Protein AF-0000000083317084 (afdb_homodimer)

Sequence (200 aa):
MQAATQNLFVRIHLLHYAEEQDISIREALPKLERAGYRVADREVKQELENLAAENLLTAHGEEYTLTGAGITELRKIRGSLGSLCSEVLTAEPAGKAVRAMQAATQNLFVRIHLLHYAEEQDISIREALPKLERAGYRVADREVKQELENLAAENLLTAHGEEYTLTGAGITELRKIRGSLGSLCSEVLTAEPAGKAVRA

Secondary structure (DSSP, 8-state):
--HHHHHHHHHHHHHHHHHHS-EEHHHHHHHHHHTT----HHHHHHHHHHHHHTTSEEEETTEEEE-HHHHHHHHHHHHHHHHHHHHHTS----------/--HHHHHHHHHHHHHHHHHHS-EEHHHHHHHHHHTT----HHHHHHHHHHHHHTTSEEEETTEEEE-HHHHHHHHHHHHHHHHHHHHHTS----------

Radius of gyration: 18.13 Å; Cα contacts (8 Å, |Δi|>4): 224; chains: 2; bounding box: 29×49×57 Å

Structure (mmCIF, N/CA/C/O backbone):
data_AF-0000000083317084-model_v1
#
loop_
_entity.id
_entity.type
_entity.pdbx_description
1 polymer 'Uncharacterized protein'
#
loop_
_atom_site.group_PDB
_atom_site.id
_atom_site.type_symbol
_atom_site.label_atom_id
_atom_site.label_alt_id
_atom_site.label_comp_id
_atom_site.label_asym_id
_atom_site.label_entity_id
_atom_site.label_seq_id
_atom_site.pdbx_PDB_ins_code
_atom_site.Cartn_x
_atom_site.Cartn_y
_atom_site.Cartn_z
_atom_site.occupancy
_atom_site.B_iso_or_equiv
_atom_site.auth_seq_id
_atom_site.auth_comp_id
_atom_site.auth_asym_id
_atom_site.auth_atom_id
_atom_site.pdbx_PDB_model_num
ATOM 1 N N . MET A 1 1 ? -0.277 -2.578 12.82 1 94.19 1 MET A N 1
ATOM 2 C CA . MET A 1 1 ? -0.537 -1.941 11.531 1 94.19 1 MET A CA 1
ATOM 3 C C . MET A 1 1 ? -1.987 -2.143 11.109 1 94.19 1 MET A C 1
ATOM 5 O O . MET A 1 1 ? -2.535 -3.236 11.258 1 94.19 1 MET A O 1
ATOM 9 N N . GLN A 1 2 ? -2.646 -1.095 10.461 1 95 2 GLN A N 1
ATOM 10 C CA . GLN A 1 2 ? -4.031 -1.231 10.023 1 95 2 GLN A CA 1
ATOM 11 C C . GLN A 1 2 ? -4.16 -2.303 8.945 1 95 2 GLN A C 1
ATOM 13 O O . GLN A 1 2 ? -3.26 -2.477 8.117 1 95 2 GLN A O 1
ATOM 18 N N . ALA A 1 3 ? -5.305 -2.914 8.953 1 95.19 3 ALA A N 1
ATOM 19 C CA . ALA A 1 3 ? -5.547 -4.07 8.094 1 95.19 3 ALA A CA 1
ATOM 20 C C . ALA A 1 3 ? -5.434 -3.695 6.617 1 95.19 3 ALA A C 1
ATOM 22 O O . ALA A 1 3 ? -4.91 -4.469 5.812 1 95.19 3 ALA A O 1
ATOM 23 N N . ALA A 1 4 ? -5.922 -2.471 6.324 1 94.5 4 ALA A N 1
ATOM 24 C CA . ALA A 1 4 ? -5.918 -2.078 4.918 1 94.5 4 ALA A CA 1
ATOM 25 C C . ALA A 1 4 ? -4.496 -1.934 4.391 1 94.5 4 ALA A C 1
ATOM 27 O O . ALA A 1 4 ? -4.203 -2.322 3.256 1 94.5 4 ALA A O 1
ATOM 28 N N . THR A 1 5 ? -3.594 -1.403 5.176 1 96.69 5 THR A N 1
ATOM 29 C CA . THR A 1 5 ? -2.201 -1.233 4.773 1 96.69 5 THR A CA 1
ATOM 30 C C . THR A 1 5 ? -1.492 -2.582 4.699 1 96.69 5 THR A C 1
ATOM 32 O O . THR A 1 5 ? -0.782 -2.863 3.73 1 96.69 5 THR A O 1
ATOM 35 N N . GLN A 1 6 ? -1.732 -3.484 5.645 1 96.44 6 GLN A N 1
ATOM 36 C CA . GLN A 1 6 ? -1.129 -4.812 5.641 1 96.44 6 GLN A CA 1
ATOM 37 C C . GLN A 1 6 ? -1.567 -5.613 4.418 1 96.44 6 GLN A C 1
ATOM 39 O O . GLN A 1 6 ? -0.746 -6.266 3.77 1 96.44 6 GLN A O 1
ATOM 44 N N . ASN A 1 7 ? -2.855 -5.504 4.082 1 96.5 7 ASN A N 1
ATOM 45 C CA . ASN A 1 7 ? -3.393 -6.219 2.928 1 96.5 7 ASN A CA 1
ATOM 46 C C . ASN A 1 7 ? -2.742 -5.754 1.628 1 96.5 7 ASN A C 1
ATOM 48 O O . ASN A 1 7 ? -2.455 -6.566 0.747 1 96.5 7 ASN A O 1
ATOM 52 N N . LEU A 1 8 ? -2.547 -4.477 1.586 1 97 8 LEU A N 1
ATOM 53 C CA . LEU A 1 8 ? -1.876 -3.939 0.407 1 97 8 LEU A CA 1
ATOM 54 C C . LEU A 1 8 ? -0.476 -4.527 0.263 1 97 8 LEU A C 1
ATOM 56 O O . LEU A 1 8 ? -0.077 -4.93 -0.832 1 97 8 LEU A O 1
ATOM 60 N N . PHE A 1 9 ? 0.296 -4.57 1.347 1 98.12 9 PHE A N 1
ATOM 61 C CA . PHE A 1 9 ? 1.659 -5.082 1.285 1 98.12 9 PHE A CA 1
ATOM 62 C C . PHE A 1 9 ? 1.666 -6.562 0.924 1 98.12 9 PHE A C 1
ATOM 64 O O . PHE A 1 9 ? 2.473 -7.004 0.102 1 98.12 9 PHE A O 1
ATOM 71 N N . VAL A 1 10 ? 0.75 -7.301 1.455 1 98 10 VAL A N 1
ATOM 72 C CA . VAL A 1 10 ? 0.631 -8.719 1.138 1 98 10 VAL A CA 1
ATOM 73 C C . VAL A 1 10 ? 0.333 -8.891 -0.35 1 98 10 VAL A C 1
ATOM 75 O O . VAL A 1 10 ? 0.948 -9.727 -1.02 1 98 10 VAL A O 1
ATOM 78 N N . ARG A 1 11 ? -0.552 -8.07 -0.843 1 98.12 11 ARG A N 1
ATOM 79 C CA . ARG A 1 11 ? -0.947 -8.117 -2.248 1 98.12 11 ARG A CA 1
ATOM 80 C C . ARG A 1 11 ? 0.252 -7.883 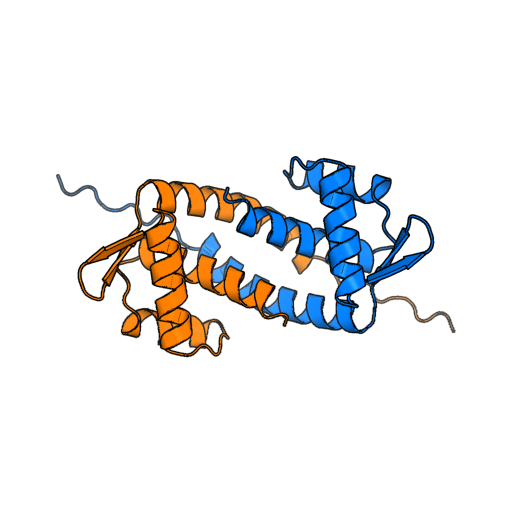-3.16 1 98.12 11 ARG A C 1
ATOM 82 O O . ARG A 1 11 ? 0.412 -8.57 -4.168 1 98.12 11 ARG A O 1
ATOM 89 N N . ILE A 1 12 ? 1.074 -6.957 -2.807 1 98.5 12 ILE A N 1
ATOM 90 C CA . ILE A 1 12 ? 2.24 -6.625 -3.619 1 98.5 12 ILE A CA 1
ATOM 91 C C . ILE A 1 12 ? 3.25 -7.77 -3.562 1 98.5 12 ILE A C 1
ATOM 93 O O . ILE A 1 12 ? 3.828 -8.148 -4.586 1 98.5 12 ILE A O 1
ATOM 97 N N . HIS A 1 13 ? 3.459 -8.336 -2.373 1 98.44 13 HIS A N 1
ATOM 98 C CA . HIS A 1 13 ? 4.324 -9.5 -2.264 1 98.44 13 HIS A CA 1
ATOM 99 C C . HIS A 1 13 ? 3.836 -10.641 -3.154 1 98.44 13 HIS A C 1
ATOM 101 O O . HIS A 1 13 ? 4.633 -11.281 -3.842 1 98.44 13 HIS A O 1
ATOM 107 N N . LEU A 1 14 ? 2.514 -10.844 -3.135 1 98.5 14 LEU A N 1
ATOM 108 C CA . LEU A 1 14 ? 1.952 -11.961 -3.891 1 98.5 14 LEU A CA 1
ATOM 109 C C . LEU A 1 14 ? 2.156 -11.758 -5.391 1 98.5 14 LEU A C 1
ATOM 111 O O . LEU A 1 14 ? 2.479 -12.703 -6.109 1 98.5 14 LEU A O 1
ATOM 115 N N . LEU A 1 15 ? 1.989 -10.578 -5.863 1 98.44 15 LEU A N 1
ATOM 116 C CA . LEU A 1 15 ? 2.258 -10.273 -7.266 1 98.44 15 LEU A CA 1
ATOM 117 C C . LEU A 1 15 ? 3.725 -10.508 -7.602 1 98.44 15 LEU A C 1
ATOM 119 O O . LEU A 1 15 ? 4.043 -11.07 -8.656 1 98.44 15 LEU A O 1
ATOM 123 N N . HIS A 1 16 ? 4.551 -10.07 -6.703 1 98.44 16 HIS A N 1
ATOM 124 C CA . HIS A 1 16 ? 5.98 -10.266 -6.91 1 98.44 16 HIS A CA 1
ATOM 125 C C . HIS A 1 16 ? 6.332 -11.75 -6.965 1 98.44 16 HIS A C 1
ATOM 127 O O . HIS A 1 16 ? 7.094 -12.18 -7.832 1 98.44 16 HIS A O 1
ATOM 133 N N . TYR A 1 17 ? 5.75 -12.492 -6.039 1 98.12 17 TYR A N 1
ATOM 134 C CA . TYR A 1 17 ? 6.012 -13.93 -6.023 1 98.12 17 TYR A CA 1
ATOM 135 C C . TYR A 1 17 ? 5.523 -14.586 -7.309 1 98.12 17 TYR A C 1
ATOM 137 O O . TYR A 1 17 ? 6.195 -15.461 -7.863 1 98.12 17 TYR A O 1
ATOM 145 N N . ALA A 1 18 ? 4.406 -14.188 -7.77 1 98.19 18 ALA A N 1
ATOM 146 C CA . ALA A 1 18 ? 3.83 -14.758 -8.984 1 98.19 18 ALA A CA 1
ATOM 147 C C . ALA A 1 18 ? 4.684 -14.414 -10.203 1 98.19 18 ALA A C 1
ATOM 149 O O . ALA A 1 18 ? 4.617 -15.102 -11.227 1 98.19 18 ALA A O 1
ATOM 150 N N . GLU A 1 19 ? 5.352 -13.305 -10.164 1 97.38 19 GLU A N 1
ATOM 151 C CA . GLU A 1 19 ? 6.273 -12.953 -11.242 1 97.38 19 GLU A CA 1
ATOM 152 C C . GLU A 1 19 ? 7.453 -13.914 -11.297 1 97.38 19 GLU A C 1
ATOM 154 O O . GLU A 1 19 ? 7.961 -14.219 -12.375 1 97.38 19 GLU A O 1
ATOM 159 N N . GLU A 1 20 ? 7.879 -14.336 -10.125 1 95.81 20 GLU A N 1
ATOM 160 C CA . GLU A 1 20 ? 9.031 -15.227 -10.047 1 95.81 20 GLU A CA 1
ATOM 161 C C . GLU A 1 20 ? 8.664 -16.641 -10.477 1 95.81 20 GLU A C 1
ATOM 163 O O . GLU A 1 20 ? 9.461 -17.344 -11.102 1 95.81 20 GLU A O 1
ATOM 168 N N . GLN A 1 21 ? 7.527 -17.125 -10.094 1 96.44 21 GLN A N 1
ATOM 169 C CA . GLN A 1 21 ? 6.996 -18.453 -10.398 1 96.44 21 GLN A CA 1
ATOM 170 C C . GLN A 1 21 ? 5.512 -18.531 -10.062 1 96.44 21 GLN A C 1
ATOM 172 O O . GLN A 1 21 ? 4.992 -17.719 -9.289 1 96.44 21 GLN A O 1
ATOM 177 N N . ASP A 1 22 ? 4.859 -19.547 -10.711 1 96.94 22 ASP A N 1
ATOM 178 C CA . ASP A 1 22 ? 3.488 -19.812 -10.289 1 96.94 22 ASP A CA 1
ATOM 179 C C . ASP A 1 22 ? 3.41 -20.016 -8.773 1 96.94 22 ASP A C 1
ATOM 181 O O . ASP A 1 22 ? 4.262 -20.672 -8.188 1 96.94 22 ASP A O 1
ATOM 185 N N . ILE A 1 23 ? 2.363 -19.469 -8.211 1 98.12 23 ILE A N 1
ATOM 186 C CA . ILE A 1 23 ? 2.342 -19.5 -6.75 1 98.12 23 ILE A CA 1
ATOM 187 C C . ILE A 1 23 ? 1.055 -20.156 -6.262 1 98.12 23 ILE A C 1
ATOM 189 O O . ILE A 1 23 ? -0.008 -19.984 -6.863 1 98.12 23 ILE A O 1
ATOM 193 N N . SER A 1 24 ? 1.216 -20.969 -5.203 1 98.12 24 SER A N 1
ATOM 194 C CA . SER A 1 24 ? 0.091 -21.516 -4.457 1 98.12 24 SER A CA 1
ATOM 195 C C . SER A 1 24 ? 0.049 -20.969 -3.035 1 98.12 24 SER A C 1
ATOM 197 O O . SER A 1 24 ? 0.974 -20.266 -2.604 1 98.12 24 SER A O 1
ATOM 199 N N . ILE A 1 25 ? -1.062 -21.234 -2.342 1 98.12 25 ILE A N 1
ATOM 200 C CA . ILE A 1 25 ? -1.17 -20.828 -0.946 1 98.12 25 ILE A CA 1
ATOM 201 C C . ILE A 1 25 ? -0.007 -21.406 -0.147 1 98.12 25 ILE A C 1
ATOM 203 O O . ILE A 1 25 ? 0.622 -20.703 0.649 1 98.12 25 ILE A O 1
ATOM 207 N N . ARG A 1 26 ? 0.3 -22.688 -0.452 1 96.81 26 ARG A N 1
ATOM 208 C CA . ARG A 1 26 ? 1.346 -23.406 0.269 1 96.81 26 ARG A CA 1
ATOM 209 C C . ARG A 1 26 ? 2.707 -22.75 0.051 1 96.81 26 ARG A C 1
ATOM 211 O O . ARG A 1 26 ? 3.543 -22.734 0.957 1 96.81 26 ARG A O 1
ATOM 218 N N . GLU A 1 27 ? 2.947 -22.188 -1.094 1 97.06 27 GLU A N 1
ATOM 219 C CA . GLU A 1 27 ? 4.219 -21.547 -1.423 1 97.06 27 GLU A CA 1
ATOM 220 C C . GLU A 1 27 ? 4.277 -20.125 -0.873 1 97.06 27 GLU A C 1
ATOM 222 O O . GLU A 1 27 ? 5.348 -19.641 -0.508 1 97.06 27 GLU A O 1
ATOM 227 N N . ALA A 1 28 ? 3.096 -19.484 -0.784 1 97.94 28 ALA A N 1
ATOM 228 C CA . ALA A 1 28 ? 3.021 -18.062 -0.442 1 97.94 28 ALA A CA 1
ATOM 229 C C . ALA A 1 28 ? 3.154 -17.859 1.063 1 97.94 28 ALA A C 1
ATOM 231 O O . ALA A 1 28 ? 3.799 -16.906 1.511 1 97.94 28 ALA A O 1
ATOM 232 N N . LEU A 1 29 ? 2.639 -18.734 1.848 1 97.69 29 LEU A N 1
ATOM 233 C CA . LEU A 1 29 ? 2.512 -18.547 3.289 1 97.69 29 LEU A CA 1
ATOM 234 C C . LEU A 1 29 ? 3.885 -18.422 3.939 1 97.69 29 LEU A C 1
ATOM 236 O O . LEU A 1 29 ? 4.137 -17.453 4.664 1 97.69 29 LEU A O 1
ATOM 240 N N . PRO A 1 30 ? 4.836 -19.375 3.645 1 96.69 30 PRO A N 1
ATOM 241 C CA . PRO A 1 30 ? 6.152 -19.234 4.27 1 96.69 30 PRO A CA 1
ATOM 242 C C . PRO A 1 30 ? 6.883 -17.969 3.816 1 96.69 30 PRO A C 1
ATOM 244 O O . PRO A 1 30 ? 7.621 -17.359 4.598 1 96.69 30 PRO A O 1
ATOM 247 N N . LYS A 1 31 ? 6.715 -17.516 2.621 1 97.12 31 LYS A N 1
ATOM 248 C CA . LYS A 1 31 ? 7.355 -16.312 2.104 1 97.12 31 LYS A CA 1
ATOM 249 C C . LYS A 1 31 ? 6.816 -15.062 2.795 1 97.12 31 LYS A C 1
ATOM 251 O O . LYS A 1 31 ? 7.586 -14.172 3.168 1 97.12 31 LYS A O 1
ATOM 256 N N . LEU A 1 32 ? 5.492 -15.023 2.998 1 97.5 32 LEU A N 1
ATOM 257 C CA . LEU A 1 32 ? 4.863 -13.891 3.664 1 97.5 32 LEU A CA 1
ATOM 258 C C . LEU A 1 32 ? 5.266 -13.836 5.133 1 97.5 32 LEU A C 1
ATOM 260 O O . LEU A 1 32 ? 5.496 -12.75 5.68 1 97.5 32 LEU A O 1
ATOM 264 N N . GLU A 1 33 ? 5.387 -15.031 5.793 1 96.44 33 GLU A N 1
ATOM 265 C CA . GLU A 1 33 ? 5.828 -15.086 7.184 1 96.44 33 GLU A CA 1
ATOM 266 C C . GLU A 1 33 ? 7.254 -14.562 7.328 1 96.44 33 GLU A C 1
ATOM 268 O O . GLU A 1 33 ? 7.559 -13.836 8.281 1 96.44 33 GLU A O 1
ATOM 273 N N . ARG A 1 34 ? 8.062 -14.922 6.41 1 95.75 34 ARG A N 1
ATOM 274 C CA . ARG A 1 34 ? 9.445 -14.445 6.43 1 95.75 34 ARG A CA 1
ATOM 275 C C . ARG A 1 34 ? 9.5 -12.93 6.254 1 95.75 34 ARG A C 1
ATOM 277 O O . ARG A 1 34 ? 10.375 -12.266 6.816 1 95.75 34 ARG A O 1
ATOM 284 N N . ALA A 1 35 ? 8.516 -12.422 5.492 1 95.69 35 ALA A N 1
ATOM 285 C CA . ALA A 1 35 ? 8.453 -10.984 5.254 1 95.69 35 ALA A CA 1
ATOM 286 C C . ALA A 1 35 ? 7.812 -10.258 6.43 1 95.69 35 ALA A C 1
ATOM 288 O O . ALA A 1 35 ? 7.703 -9.031 6.426 1 95.69 35 ALA A O 1
ATOM 289 N N . GLY A 1 36 ? 7.316 -11.102 7.477 1 94.81 36 GLY A N 1
ATOM 290 C CA . GLY A 1 36 ? 6.867 -10.484 8.719 1 94.81 36 GLY A CA 1
ATOM 291 C C . GLY A 1 36 ? 5.355 -10.422 8.836 1 94.81 36 GLY A C 1
ATOM 292 O O . GLY A 1 36 ? 4.828 -9.719 9.695 1 94.81 36 GLY A O 1
ATOM 293 N N . TYR A 1 37 ? 4.672 -11.125 7.895 1 95.88 37 TYR A N 1
ATOM 294 C CA . TYR A 1 37 ? 3.217 -11.109 7.957 1 95.88 37 TYR A CA 1
ATOM 295 C C . TYR A 1 37 ? 2.688 -12.375 8.617 1 95.88 37 TYR A C 1
ATOM 297 O O . TYR A 1 37 ? 3.193 -13.477 8.359 1 95.88 37 TYR A O 1
ATOM 305 N N . ARG A 1 38 ? 1.748 -12.156 9.477 1 92.06 38 ARG A N 1
ATOM 306 C CA . ARG A 1 38 ? 1.036 -13.281 10.07 1 92.06 38 ARG A CA 1
ATOM 307 C C . ARG A 1 38 ? -0.354 -13.438 9.461 1 92.06 38 ARG A C 1
ATOM 309 O O . ARG A 1 38 ? -1.33 -12.898 9.984 1 92.06 38 ARG A O 1
ATOM 316 N N . VAL A 1 39 ? -0.411 -14.094 8.438 1 94.94 39 VAL A N 1
ATOM 317 C CA . VAL A 1 39 ? -1.663 -14.25 7.703 1 94.94 39 VAL A CA 1
ATOM 318 C C . VAL A 1 39 ? -2.084 -15.719 7.715 1 94.94 39 VAL A C 1
ATOM 320 O O . VAL A 1 39 ? -1.237 -16.609 7.684 1 94.94 39 VAL A O 1
ATOM 323 N N . ALA A 1 40 ? -3.344 -15.922 7.715 1 96 40 ALA A N 1
ATOM 324 C CA . ALA A 1 40 ? -3.9 -17.266 7.648 1 96 40 ALA A CA 1
ATOM 325 C C . ALA A 1 40 ? -4.059 -17.719 6.199 1 96 40 ALA A C 1
ATOM 327 O O . ALA A 1 40 ? -4 -16.906 5.277 1 96 40 ALA A O 1
ATOM 328 N N . ASP A 1 41 ? -4.375 -19.094 6.102 1 96.38 41 ASP A N 1
ATOM 329 C CA . ASP A 1 41 ? -4.578 -19.688 4.785 1 96.38 41 ASP A CA 1
ATOM 330 C C . ASP A 1 41 ? -5.75 -19.031 4.059 1 96.38 41 ASP A C 1
ATOM 332 O O . ASP A 1 41 ? -5.637 -18.672 2.887 1 96.38 41 ASP A O 1
ATOM 336 N N . ARG A 1 42 ? -6.73 -18.781 4.777 1 96.75 42 ARG A N 1
ATOM 337 C CA . ARG A 1 42 ? -7.953 -18.234 4.188 1 96.75 42 ARG A CA 1
ATOM 338 C C . ARG A 1 42 ? -7.738 -16.828 3.668 1 96.75 42 ARG A C 1
ATOM 340 O O . ARG A 1 42 ? -8.25 -16.469 2.607 1 96.75 42 ARG A O 1
ATOM 347 N N . GLU A 1 43 ? -6.973 -16.031 4.375 1 97.25 43 GLU A N 1
ATOM 348 C CA . GLU A 1 43 ? -6.691 -14.656 3.982 1 97.25 43 GLU A CA 1
ATOM 349 C C . GLU A 1 43 ? -5.848 -14.602 2.713 1 97.25 43 GLU A C 1
ATOM 351 O O . GLU A 1 43 ? -6.102 -13.789 1.823 1 97.25 43 GLU A O 1
ATOM 356 N N . VAL A 1 44 ? -4.859 -15.469 2.678 1 97.88 44 VAL A N 1
ATOM 357 C CA . VAL A 1 44 ? -3.998 -15.531 1.5 1 97.88 44 VAL A CA 1
ATOM 358 C C . VAL A 1 44 ? -4.809 -16 0.294 1 97.88 44 VAL A C 1
ATOM 360 O O . VAL A 1 44 ? -4.719 -15.422 -0.788 1 97.88 44 VAL A O 1
ATOM 363 N N . LYS A 1 45 ? -5.617 -17.031 0.545 1 97.56 45 LYS A N 1
ATOM 364 C CA . LYS A 1 45 ? -6.48 -17.531 -0.521 1 97.56 45 LYS A CA 1
ATOM 365 C C . LYS A 1 45 ? -7.398 -16.422 -1.048 1 97.56 45 LYS A C 1
ATOM 367 O O . LYS A 1 45 ? -7.535 -16.25 -2.26 1 97.56 45 LYS A O 1
ATOM 372 N N . GLN A 1 46 ? -8.016 -15.781 -0.221 1 97.94 46 GLN A N 1
ATOM 373 C CA . GLN A 1 46 ? -8.938 -14.711 -0.597 1 97.94 46 GLN A CA 1
ATOM 374 C C . GLN A 1 46 ? -8.219 -13.641 -1.414 1 97.94 46 GLN A C 1
ATOM 376 O O . GLN A 1 46 ? -8.758 -13.148 -2.406 1 97.94 46 GLN A O 1
ATOM 381 N N . GLU A 1 47 ? -7.012 -13.281 -1.01 1 98 47 GLU A N 1
ATOM 382 C CA . GLU A 1 47 ? -6.281 -12.25 -1.747 1 98 47 GLU A CA 1
ATOM 383 C C . GLU A 1 47 ? -5.879 -12.75 -3.133 1 98 47 GLU A C 1
ATOM 385 O O . GLU A 1 47 ? -5.938 -11.992 -4.105 1 98 47 GLU A O 1
ATOM 390 N N . LEU A 1 48 ? -5.469 -14.016 -3.166 1 98.5 48 LEU A N 1
ATOM 391 C CA . LEU A 1 48 ? -5.148 -14.594 -4.465 1 98.5 48 LEU A CA 1
ATOM 392 C C . LEU A 1 48 ? -6.375 -14.609 -5.371 1 98.5 48 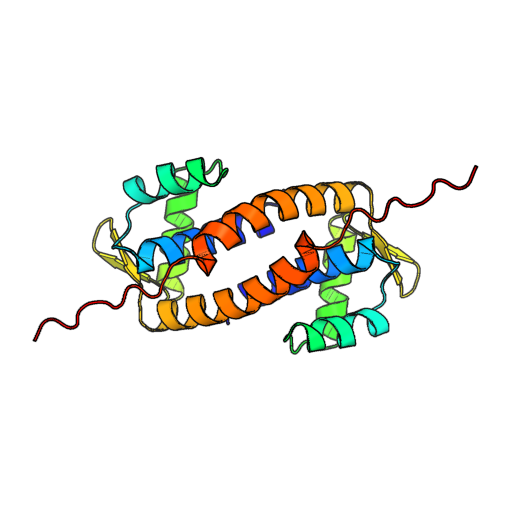LEU A C 1
ATOM 394 O O . LEU A 1 48 ? -6.277 -14.289 -6.559 1 98.5 48 LEU A O 1
ATOM 398 N N . GLU A 1 49 ? -7.516 -14.914 -4.816 1 98.38 49 GLU A N 1
ATOM 399 C CA . GLU A 1 49 ? -8.766 -14.898 -5.57 1 98.38 49 GLU A CA 1
ATOM 400 C C . GLU A 1 49 ? -9.133 -13.477 -6 1 98.38 49 GLU A C 1
ATOM 402 O O . GLU A 1 49 ? -9.625 -13.266 -7.113 1 98.38 49 GLU A O 1
ATOM 407 N N . ASN A 1 50 ? -8.945 -12.523 -5.098 1 98.25 50 ASN A N 1
ATOM 408 C CA . ASN A 1 50 ? -9.188 -11.125 -5.434 1 98.25 50 ASN A CA 1
ATOM 409 C C . ASN A 1 50 ? -8.32 -10.672 -6.602 1 98.25 50 ASN A C 1
ATOM 411 O O . ASN A 1 50 ? -8.805 -10.008 -7.523 1 98.25 50 ASN A O 1
ATOM 415 N N . LEU A 1 51 ? -7.035 -11.062 -6.574 1 98.56 51 LEU A N 1
ATOM 416 C CA . LEU A 1 51 ? -6.105 -10.711 -7.641 1 98.56 51 LEU A CA 1
ATOM 417 C C . LEU A 1 51 ? -6.523 -11.344 -8.961 1 98.56 51 LEU A C 1
ATOM 419 O O . LEU A 1 51 ? -6.395 -10.727 -10.023 1 98.56 51 LEU A O 1
ATOM 423 N N . ALA A 1 52 ? -7.023 -12.57 -8.891 1 98.62 52 ALA A N 1
ATOM 424 C CA . ALA A 1 52 ? -7.516 -13.242 -10.086 1 98.62 52 ALA A CA 1
ATOM 425 C C . ALA A 1 52 ? -8.773 -12.562 -10.617 1 98.62 52 ALA A C 1
ATOM 427 O O . ALA A 1 52 ? -8.922 -12.375 -11.828 1 98.62 52 ALA A O 1
ATOM 428 N N . ALA A 1 53 ? -9.695 -12.203 -9.703 1 98.25 53 ALA A N 1
ATOM 429 C CA . ALA A 1 53 ? -10.93 -11.523 -10.086 1 98.25 53 ALA A CA 1
ATOM 430 C C . ALA A 1 53 ? -10.625 -10.18 -10.758 1 98.25 53 ALA A C 1
ATOM 432 O O . ALA A 1 53 ? -11.375 -9.734 -11.633 1 98.25 53 ALA A O 1
ATOM 433 N N . GLU A 1 54 ? -9.508 -9.57 -10.398 1 98.25 54 GLU A N 1
ATOM 434 C CA . GLU A 1 54 ? -9.086 -8.289 -10.953 1 98.25 54 GLU A CA 1
ATOM 435 C C . GLU A 1 54 ? -8.234 -8.484 -12.211 1 98.25 54 GLU A C 1
ATOM 437 O O . GLU A 1 54 ? -7.688 -7.527 -12.75 1 98.25 54 GLU A O 1
ATOM 442 N N . ASN A 1 55 ? -8.078 -9.695 -12.602 1 98.44 55 ASN A N 1
ATOM 443 C CA . ASN A 1 55 ? -7.379 -10.086 -13.82 1 98.44 55 ASN A CA 1
ATOM 444 C C . ASN A 1 55 ? -5.875 -9.852 -13.703 1 98.44 55 ASN A C 1
ATOM 446 O O . ASN A 1 55 ? -5.207 -9.594 -14.703 1 98.44 55 ASN A O 1
ATOM 450 N N . LEU A 1 56 ? -5.359 -9.789 -12.539 1 98.75 56 LEU A N 1
ATOM 451 C CA . LEU A 1 56 ? -3.922 -9.641 -12.344 1 98.75 56 LEU A CA 1
ATOM 452 C C . LEU A 1 56 ? -3.238 -11 -12.258 1 98.75 56 LEU A C 1
ATOM 454 O O . LEU A 1 56 ? -2.043 -11.117 -12.539 1 98.75 56 LEU A O 1
ATOM 458 N N . LEU A 1 57 ? -3.984 -12.031 -11.859 1 98.75 57 LEU A N 1
ATOM 459 C CA . LEU A 1 57 ? -3.549 -13.422 -11.836 1 98.75 57 LEU A CA 1
ATOM 460 C C . LEU A 1 57 ? -4.539 -14.312 -12.586 1 98.75 57 LEU A C 1
ATOM 462 O O . LEU A 1 57 ? -5.699 -13.938 -12.773 1 98.75 57 LEU A O 1
ATOM 466 N N . THR A 1 58 ? -4.07 -15.469 -13.023 1 98.75 58 THR A N 1
ATOM 467 C CA . THR A 1 58 ? -4.914 -16.547 -13.531 1 98.75 58 THR A CA 1
ATOM 468 C C . THR A 1 58 ? -4.809 -17.781 -12.633 1 98.75 58 THR A C 1
ATOM 470 O O . THR A 1 58 ? -3.709 -18.188 -12.25 1 98.75 58 THR A O 1
ATOM 473 N N . ALA A 1 59 ? -5.949 -18.312 -12.305 1 97.94 59 ALA A N 1
ATOM 474 C CA . ALA A 1 59 ? -5.988 -19.516 -11.461 1 97.94 59 ALA A CA 1
ATOM 475 C C . ALA A 1 59 ? -5.93 -20.781 -12.305 1 97.94 59 ALA A C 1
ATOM 477 O O . ALA A 1 59 ? -6.613 -20.875 -13.328 1 97.94 59 ALA A O 1
ATOM 478 N N . HIS A 1 60 ? -5.133 -21.672 -11.945 1 96.75 60 HIS A N 1
ATOM 479 C CA . HIS A 1 60 ? -5.039 -23.031 -12.484 1 96.75 60 HIS A CA 1
ATOM 480 C C . HIS A 1 60 ? -5.023 -24.062 -11.375 1 96.75 60 HIS A C 1
ATOM 482 O O . HIS A 1 60 ? -3.957 -24.438 -10.867 1 96.75 60 HIS A O 1
ATOM 488 N N . GLY A 1 61 ? -6.219 -24.562 -11.109 1 94.88 61 GLY A N 1
ATOM 489 C CA . GLY A 1 61 ? -6.254 -25.438 -9.953 1 94.88 61 GLY A CA 1
ATOM 490 C C . GLY A 1 61 ? -5.902 -24.719 -8.656 1 94.88 61 GLY A C 1
ATOM 491 O O . GLY A 1 61 ? -6.582 -23.766 -8.266 1 94.88 61 GLY A O 1
ATOM 492 N N . GLU A 1 62 ? -4.754 -25.094 -8.07 1 95.5 62 GLU A N 1
ATOM 493 C CA . GLU A 1 62 ? -4.352 -24.5 -6.801 1 95.5 62 GLU A CA 1
ATOM 494 C C . GLU A 1 62 ? -3.238 -23.469 -6.996 1 95.5 62 GLU A C 1
ATOM 496 O O . GLU A 1 62 ? -2.74 -22.891 -6.027 1 95.5 62 GLU A O 1
ATOM 501 N N . GLU A 1 63 ? -2.93 -23.203 -8.234 1 98 63 GLU A N 1
ATOM 502 C CA . GLU A 1 63 ? -1.835 -22.281 -8.531 1 98 63 GLU A CA 1
ATOM 503 C C . GLU A 1 63 ? -2.342 -21.031 -9.242 1 98 63 GLU A C 1
ATOM 505 O O . GLU A 1 63 ? -3.412 -21.047 -9.852 1 98 63 GLU A O 1
ATOM 510 N N . TYR A 1 64 ? -1.6 -20.031 -9.125 1 98.62 64 TYR A N 1
ATOM 511 C CA . TYR A 1 64 ? -1.897 -18.75 -9.75 1 98.62 64 TYR A CA 1
ATOM 512 C C . TYR A 1 64 ? -0.709 -18.25 -10.562 1 98.62 64 TYR A C 1
ATOM 514 O O . TYR A 1 64 ? 0.438 -18.344 -10.125 1 98.62 64 TYR A O 1
ATOM 522 N N . THR A 1 65 ? -0.994 -17.766 -11.742 1 98.5 65 THR A N 1
ATOM 523 C CA . THR A 1 65 ? 0.04 -17.219 -12.617 1 98.5 65 THR A CA 1
ATOM 524 C C . THR A 1 65 ? -0.219 -15.734 -12.898 1 98.5 65 THR A C 1
ATOM 526 O O . THR A 1 65 ? -1.37 -15.312 -13.016 1 98.5 65 THR A O 1
ATOM 529 N N . LEU A 1 66 ? 0.87 -14.984 -13.047 1 98.56 66 LEU A N 1
ATOM 530 C CA . LEU A 1 66 ? 0.781 -13.562 -13.336 1 98.56 66 LEU A CA 1
ATOM 531 C C . LEU A 1 66 ? 0.328 -13.32 -14.773 1 98.56 66 LEU A C 1
ATOM 533 O O . LEU A 1 66 ? 0.833 -13.961 -15.695 1 98.56 66 LEU A O 1
ATOM 537 N N . THR A 1 67 ? -0.648 -12.453 -14.914 1 98.69 67 THR A N 1
ATOM 538 C CA . THR A 1 67 ? -1.117 -12.102 -16.25 1 98.69 67 THR A CA 1
ATOM 539 C C . THR A 1 67 ? -0.323 -10.93 -16.812 1 98.69 67 THR A C 1
ATOM 541 O O . THR A 1 67 ? 0.531 -10.359 -16.125 1 98.69 67 THR A O 1
ATOM 544 N N . GLY A 1 68 ? -0.611 -10.562 -18.109 1 98.19 68 GLY A N 1
ATOM 545 C CA . GLY A 1 68 ? -0.046 -9.344 -18.656 1 98.19 68 GLY A CA 1
ATOM 546 C C . GLY A 1 68 ? -0.452 -8.102 -17.891 1 98.19 68 GLY A C 1
ATOM 547 O O . GLY A 1 68 ? 0.367 -7.203 -17.672 1 98.19 68 GLY A O 1
ATOM 548 N N . ALA A 1 69 ? -1.694 -8.062 -17.484 1 98.5 69 ALA A N 1
ATOM 549 C CA . ALA A 1 69 ? -2.186 -6.953 -16.672 1 98.5 69 ALA A CA 1
ATOM 550 C C . ALA A 1 69 ? -1.477 -6.91 -15.32 1 98.5 69 ALA A C 1
ATOM 552 O O . ALA A 1 69 ? -1.176 -5.828 -14.805 1 98.5 69 ALA A O 1
ATOM 553 N N . GLY A 1 70 ? -1.201 -8.078 -14.719 1 98.62 70 GLY A N 1
ATOM 554 C CA . GLY A 1 70 ? -0.467 -8.156 -13.461 1 98.62 70 GLY A CA 1
ATOM 555 C C . GLY A 1 70 ? 0.951 -7.629 -13.57 1 98.62 70 GLY A C 1
ATOM 556 O O . GLY A 1 70 ? 1.424 -6.926 -12.672 1 98.62 70 GLY A O 1
ATOM 557 N N . ILE A 1 71 ? 1.581 -7.98 -14.703 1 98.19 71 ILE A N 1
ATOM 558 C CA . ILE A 1 71 ? 2.939 -7.508 -14.953 1 98.19 71 ILE A CA 1
ATOM 559 C C . ILE A 1 71 ? 2.945 -5.984 -15.039 1 98.19 71 ILE A C 1
ATOM 561 O O . ILE A 1 71 ? 3.791 -5.324 -14.43 1 98.19 71 ILE A O 1
ATOM 565 N N . THR A 1 72 ? 2.057 -5.441 -15.75 1 98.12 72 THR A N 1
ATOM 566 C CA . THR A 1 72 ? 1.945 -3.998 -15.93 1 98.12 72 THR A CA 1
ATOM 567 C C . THR A 1 72 ? 1.665 -3.311 -14.594 1 98.12 72 THR A C 1
ATOM 569 O O . THR A 1 72 ? 2.291 -2.301 -14.266 1 98.12 72 THR A O 1
ATOM 572 N N . GLU A 1 73 ? 0.724 -3.902 -13.812 1 98.25 73 GLU A N 1
ATOM 573 C CA . GLU A 1 73 ? 0.399 -3.34 -12.508 1 98.25 73 GLU A CA 1
ATOM 574 C C . GLU A 1 73 ? 1.612 -3.357 -11.578 1 98.25 73 GLU A C 1
ATOM 576 O O . GLU A 1 73 ? 1.889 -2.373 -10.891 1 98.25 73 GLU A O 1
ATOM 581 N N . LEU A 1 74 ? 2.359 -4.473 -11.562 1 97.94 74 LEU A N 1
ATOM 582 C CA . LEU A 1 74 ? 3.533 -4.602 -10.703 1 97.94 74 LEU A CA 1
ATOM 583 C C . LEU A 1 74 ? 4.605 -3.586 -11.094 1 97.94 74 LEU A C 1
ATOM 585 O O . LEU A 1 74 ? 5.273 -3.018 -10.227 1 97.94 74 LEU A O 1
ATOM 589 N N . ARG A 1 75 ? 4.715 -3.33 -12.383 1 97.12 75 ARG A N 1
ATOM 590 C CA . ARG A 1 75 ? 5.664 -2.324 -12.844 1 97.12 75 ARG A CA 1
ATOM 591 C C . ARG A 1 75 ? 5.293 -0.938 -12.328 1 97.12 75 ARG A C 1
ATOM 593 O O . ARG A 1 75 ? 6.156 -0.185 -11.875 1 97.12 75 ARG A O 1
ATOM 600 N N . LYS A 1 76 ? 4.074 -0.602 -12.406 1 97 76 LYS A N 1
ATOM 601 C CA . LYS A 1 76 ? 3.602 0.682 -11.898 1 97 76 LYS A CA 1
ATOM 602 C C . LYS A 1 76 ? 3.824 0.789 -10.391 1 97 76 LYS A C 1
ATOM 604 O O . LYS A 1 76 ? 4.27 1.827 -9.898 1 97 76 LYS A O 1
ATOM 609 N N . ILE A 1 77 ? 3.529 -0.33 -9.719 1 97.94 77 ILE A N 1
ATOM 610 C CA . ILE A 1 77 ? 3.701 -0.375 -8.273 1 97.94 77 ILE A CA 1
ATOM 611 C C . ILE A 1 77 ? 5.168 -0.145 -7.922 1 97.94 77 ILE A C 1
ATOM 613 O O . ILE A 1 77 ? 5.48 0.633 -7.016 1 97.94 77 ILE A O 1
ATOM 617 N N . ARG A 1 78 ? 6.043 -0.764 -8.648 1 97.06 78 ARG A N 1
ATOM 618 C CA . ARG A 1 78 ? 7.473 -0.629 -8.375 1 97.06 78 ARG A CA 1
ATOM 619 C C . ARG A 1 78 ? 7.93 0.814 -8.555 1 97.06 78 ARG A C 1
ATOM 621 O O . ARG A 1 78 ? 8.734 1.316 -7.773 1 97.06 78 ARG A O 1
ATOM 628 N N . GLY A 1 79 ? 7.434 1.45 -9.523 1 94.81 79 GLY A N 1
ATOM 629 C CA . GLY A 1 79 ? 7.758 2.855 -9.711 1 94.81 79 GLY A CA 1
ATOM 630 C C . GLY A 1 79 ? 7.336 3.727 -8.539 1 94.81 79 GLY A C 1
ATOM 631 O O . GLY A 1 79 ? 8.141 4.5 -8.016 1 94.81 79 GLY A O 1
ATOM 632 N N . SER A 1 80 ? 6.172 3.529 -8.094 1 95.94 80 SER A N 1
ATOM 633 C CA . SER A 1 80 ? 5.637 4.324 -6.996 1 95.94 80 SER A CA 1
ATOM 634 C C . SER A 1 80 ? 6.258 3.916 -5.664 1 95.94 80 SER A C 1
ATOM 636 O O . SER A 1 80 ? 6.453 4.754 -4.781 1 95.94 80 SER A O 1
ATOM 638 N N . LEU A 1 81 ? 6.535 2.672 -5.535 1 96.44 81 LEU A N 1
ATOM 639 C CA . LEU A 1 81 ? 7.141 2.156 -4.312 1 96.44 81 LEU A CA 1
ATOM 640 C C . LEU A 1 81 ? 8.523 2.756 -4.094 1 96.44 81 LEU A C 1
ATOM 642 O O . LEU A 1 81 ? 8.906 3.059 -2.963 1 96.44 81 LEU A O 1
ATOM 646 N N . GLY A 1 82 ? 9.25 2.885 -5.16 1 93.88 82 GLY A N 1
ATOM 647 C CA . GLY A 1 82 ? 10.547 3.527 -5.059 1 93.88 82 GLY A CA 1
ATOM 648 C C . GLY A 1 82 ? 10.477 4.938 -4.504 1 93.88 82 GLY A C 1
ATOM 649 O O . GLY A 1 82 ? 11.227 5.289 -3.59 1 93.88 82 GLY A O 1
ATOM 650 N N . SER A 1 83 ? 9.633 5.73 -5.031 1 93.19 83 SER A N 1
ATOM 651 C CA . SER A 1 83 ? 9.422 7.098 -4.578 1 93.19 83 SER A CA 1
ATOM 652 C C . SER A 1 83 ? 8.945 7.137 -3.129 1 93.19 83 SER A C 1
ATOM 654 O O . SER A 1 83 ? 9.438 7.934 -2.328 1 93.19 83 SER A O 1
ATOM 656 N N . LEU A 1 84 ? 8.078 6.277 -2.812 1 96.69 84 LEU A N 1
ATOM 657 C CA . LEU A 1 84 ? 7.523 6.203 -1.467 1 96.69 84 LEU A CA 1
ATOM 658 C C . LEU A 1 84 ? 8.602 5.855 -0.449 1 96.69 84 LEU A C 1
ATOM 660 O O . LEU A 1 84 ? 8.727 6.52 0.582 1 96.69 84 LEU A O 1
ATOM 664 N N . CYS A 1 85 ? 9.406 4.836 -0.762 1 95.69 85 CYS A N 1
ATOM 665 C CA . CYS A 1 85 ? 10.461 4.395 0.151 1 95.69 85 CYS A CA 1
ATOM 666 C C . CYS A 1 85 ? 11.508 5.484 0.338 1 95.69 85 CYS A C 1
ATOM 668 O O . CYS A 1 85 ? 11.977 5.719 1.455 1 95.69 85 CYS A O 1
ATOM 670 N N . SER A 1 86 ? 11.852 6.148 -0.692 1 93.75 86 SER A N 1
ATOM 671 C CA . SER A 1 86 ? 12.844 7.215 -0.615 1 93.75 86 SER A CA 1
ATOM 672 C C . SER A 1 86 ? 12.375 8.352 0.286 1 93.75 86 SER A C 1
ATOM 674 O O . SER A 1 86 ? 13.172 8.961 0.998 1 93.75 86 SER A O 1
ATOM 676 N N . GLU A 1 87 ? 11.141 8.555 0.266 1 95.31 87 GLU A N 1
ATOM 677 C CA . GLU A 1 87 ? 10.594 9.672 1.031 1 95.31 87 GLU A CA 1
ATOM 678 C C . GLU A 1 87 ? 10.312 9.266 2.475 1 95.31 87 GLU A C 1
ATOM 680 O O . GLU A 1 87 ? 10.688 9.969 3.41 1 95.31 87 GLU A O 1
ATOM 685 N N . VAL A 1 88 ? 9.719 8.164 2.592 1 95.88 88 VAL A N 1
ATOM 686 C CA . VAL A 1 88 ? 9.125 7.801 3.875 1 95.88 88 VAL A CA 1
ATOM 687 C C . VAL A 1 88 ? 10.18 7.129 4.754 1 95.88 88 VAL A C 1
ATOM 689 O O . VAL A 1 88 ? 10.133 7.242 5.984 1 95.88 88 VAL A O 1
ATOM 692 N N . LEU A 1 89 ? 11.109 6.387 4.16 1 92.69 89 LEU A N 1
ATOM 693 C CA . LEU A 1 89 ? 12.117 5.68 4.945 1 92.69 89 LEU A CA 1
ATOM 694 C C . LEU A 1 89 ? 13.305 6.582 5.238 1 92.69 89 LEU A C 1
ATOM 696 O O . LEU A 1 89 ? 14.07 6.328 6.172 1 92.69 89 LEU A O 1
ATOM 700 N N . THR A 1 90 ? 13.688 7.504 4.352 1 75.5 90 THR A N 1
ATOM 701 C CA . THR A 1 90 ? 14.852 8.367 4.531 1 75.5 90 THR A CA 1
ATOM 702 C C . THR A 1 90 ? 14.578 9.438 5.578 1 75.5 90 THR A C 1
ATOM 704 O O . THR A 1 90 ? 15.508 10.078 6.082 1 75.5 90 THR A O 1
ATOM 707 N N . ALA A 1 91 ? 13.352 9.578 5.941 1 59.56 91 ALA A N 1
ATOM 708 C CA . ALA A 1 91 ? 13.102 10.664 6.887 1 59.56 91 ALA A CA 1
ATOM 709 C C . ALA A 1 91 ? 13.789 10.406 8.219 1 59.56 91 ALA A C 1
ATOM 711 O O . ALA A 1 91 ? 13.711 9.297 8.758 1 59.56 91 ALA A O 1
ATOM 712 N N . GLU A 1 92 ? 15.062 10.875 8.312 1 52.69 92 GLU A N 1
ATOM 713 C CA . GLU A 1 92 ? 15.805 10.961 9.562 1 52.69 92 GLU A CA 1
ATOM 714 C C . GLU A 1 92 ? 14.883 11.305 10.727 1 52.69 92 GLU A C 1
ATOM 716 O O . GLU A 1 92 ? 13.914 12.055 10.562 1 52.69 92 GLU A O 1
ATOM 721 N N . PRO A 1 93 ? 14.75 10.492 11.766 1 47.44 93 PRO A N 1
ATOM 722 C CA . PRO A 1 93 ? 13.961 10.914 12.93 1 47.44 93 PRO A CA 1
ATOM 723 C C . PRO A 1 93 ? 14.094 12.406 13.227 1 47.44 93 PRO A C 1
ATOM 725 O O . PRO A 1 93 ? 15.211 12.93 13.266 1 47.44 93 PRO A O 1
ATOM 728 N N . ALA A 1 94 ? 13.406 13.234 12.719 1 43.53 94 ALA A N 1
ATOM 729 C CA . ALA A 1 94 ? 13.516 14.586 13.25 1 43.53 94 ALA A CA 1
ATOM 730 C C . ALA A 1 94 ? 13.586 14.57 14.781 1 43.53 94 ALA A C 1
ATOM 732 O O . ALA A 1 94 ? 12.781 13.906 15.438 1 43.53 94 ALA A O 1
ATOM 733 N N . GLY A 1 95 ? 14.68 14.305 15.391 1 37.19 95 GLY A N 1
ATOM 734 C CA . GLY A 1 95 ? 14.828 14.695 16.781 1 37.19 95 GLY A CA 1
ATOM 735 C C . GLY A 1 95 ? 14.023 15.93 17.156 1 37.19 95 GLY A C 1
ATOM 736 O O . GLY A 1 95 ? 14.406 17.047 16.797 1 37.19 95 GLY A O 1
ATOM 737 N N . LYS A 1 96 ? 12.758 15.969 17.016 1 40.72 96 LYS A N 1
ATOM 738 C CA . LYS A 1 96 ? 12.086 17.094 17.656 1 40.72 96 LYS A CA 1
ATOM 739 C C . LYS A 1 96 ? 12.812 17.5 18.938 1 40.72 96 LYS A C 1
ATOM 741 O O . LYS A 1 96 ? 13 16.688 19.844 1 40.72 96 LYS A O 1
ATOM 746 N N . ALA A 1 97 ? 13.656 18.516 18.906 1 39.66 97 ALA A N 1
ATOM 747 C CA . ALA A 1 97 ? 14.18 19.25 20.062 1 39.66 97 ALA A CA 1
ATOM 748 C C . ALA A 1 97 ? 13.102 19.453 21.125 1 39.66 97 ALA A C 1
ATOM 750 O O . ALA A 1 97 ? 12.047 20.031 20.844 1 39.66 97 ALA A O 1
ATOM 751 N N . VAL A 1 98 ? 12.664 18.531 22.016 1 37.56 98 VAL A N 1
ATOM 752 C CA . VAL A 1 98 ? 12.039 18.891 23.281 1 37.56 98 VAL A CA 1
ATOM 753 C C . VAL A 1 98 ? 12.555 20.25 23.75 1 37.56 98 VAL A C 1
ATOM 755 O O . VAL A 1 98 ? 13.758 20.422 23.953 1 37.56 98 VAL A O 1
ATOM 758 N N . ARG A 1 99 ? 12.094 21.406 23.375 1 33.09 99 ARG A N 1
ATOM 759 C CA . ARG A 1 99 ? 12.336 22.641 24.125 1 33.09 99 ARG A CA 1
ATOM 760 C C . ARG A 1 99 ? 12.25 22.375 25.625 1 33.09 99 ARG A C 1
ATOM 762 O O . ARG A 1 99 ? 11.273 21.781 26.109 1 33.09 99 ARG A O 1
ATOM 769 N N . ALA A 1 100 ? 13.367 22.422 26.422 1 35.94 100 ALA A N 1
ATOM 770 C CA . ALA A 1 100 ? 13.398 22.766 27.844 1 35.94 100 ALA A CA 1
ATOM 771 C C . ALA A 1 100 ? 12.633 24.047 28.109 1 35.94 100 ALA A C 1
ATOM 773 O O . ALA A 1 100 ? 12.742 25.016 27.359 1 35.94 100 ALA A O 1
ATOM 774 N N . MET B 1 1 ? -1.885 2.197 -12.672 1 94.56 1 MET B N 1
ATOM 775 C CA . MET B 1 1 ? -1.955 1.542 -11.367 1 94.56 1 MET B CA 1
ATOM 776 C C . MET B 1 1 ? -3.391 1.502 -10.859 1 94.56 1 MET B C 1
ATOM 778 O O . MET B 1 1 ? -4.125 2.484 -10.977 1 94.56 1 MET B O 1
ATOM 782 N N . GLN B 1 2 ? -3.801 0.357 -10.133 1 95.06 2 GLN B N 1
ATOM 783 C CA . GLN B 1 2 ? -5.16 0.265 -9.602 1 95.06 2 GLN B CA 1
ATOM 784 C C . GLN B 1 2 ? -5.414 1.342 -8.555 1 95.06 2 GLN B C 1
ATOM 786 O O . GLN B 1 2 ? -4.523 1.676 -7.77 1 95.06 2 GLN B O 1
ATOM 791 N N . ALA B 1 3 ? -6.621 1.794 -8.539 1 95 3 ALA B N 1
ATOM 792 C CA . ALA B 1 3 ? -7.012 2.918 -7.688 1 95 3 ALA B CA 1
ATOM 793 C C . ALA B 1 3 ? -6.789 2.596 -6.215 1 95 3 ALA B C 1
ATOM 795 O O . ALA B 1 3 ? -6.332 3.447 -5.449 1 95 3 ALA B O 1
ATOM 796 N N . ALA B 1 4 ? -7.105 1.309 -5.898 1 93.81 4 ALA B N 1
ATOM 797 C CA . ALA B 1 4 ? -6.988 0.937 -4.488 1 93.81 4 ALA B CA 1
ATOM 798 C C . ALA B 1 4 ? -5.531 0.994 -4.027 1 93.81 4 ALA B C 1
ATOM 800 O O . ALA B 1 4 ? -5.246 1.416 -2.906 1 93.81 4 ALA B O 1
ATOM 801 N N . THR B 1 5 ? -4.605 0.593 -4.863 1 96.75 5 THR B N 1
ATOM 802 C CA . THR B 1 5 ? -3.184 0.642 -4.547 1 96.75 5 THR B CA 1
ATO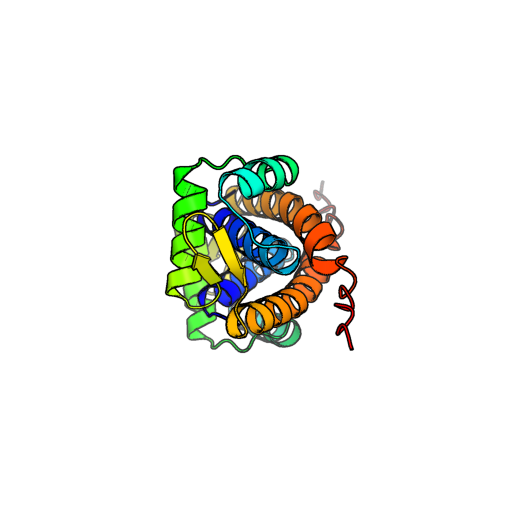M 803 C C . THR B 1 5 ? -2.697 2.086 -4.457 1 96.75 5 THR B C 1
ATOM 805 O O . THR B 1 5 ? -2.045 2.467 -3.486 1 96.75 5 THR B O 1
ATOM 808 N N . GLN B 1 6 ? -3.104 2.938 -5.355 1 96.62 6 GLN B N 1
ATOM 809 C CA . GLN B 1 6 ? -2.705 4.34 -5.379 1 96.62 6 GLN B CA 1
ATOM 810 C C . GLN B 1 6 ? -3.199 5.07 -4.133 1 96.62 6 GLN B C 1
ATOM 812 O O . GLN B 1 6 ? -2.457 5.844 -3.523 1 96.62 6 GLN B O 1
ATOM 817 N N . ASN B 1 7 ? -4.41 4.77 -3.725 1 96.56 7 ASN B N 1
ATOM 818 C CA . ASN B 1 7 ? -5.004 5.414 -2.557 1 96.56 7 ASN B CA 1
ATOM 819 C C . ASN B 1 7 ? -4.223 5.098 -1.285 1 96.56 7 ASN B C 1
ATOM 821 O O . ASN B 1 7 ? -4.012 5.977 -0.446 1 96.56 7 ASN B O 1
ATOM 825 N N . LEU B 1 8 ? -3.771 3.898 -1.237 1 97.06 8 LEU B N 1
ATOM 826 C CA . LEU B 1 8 ? -3.047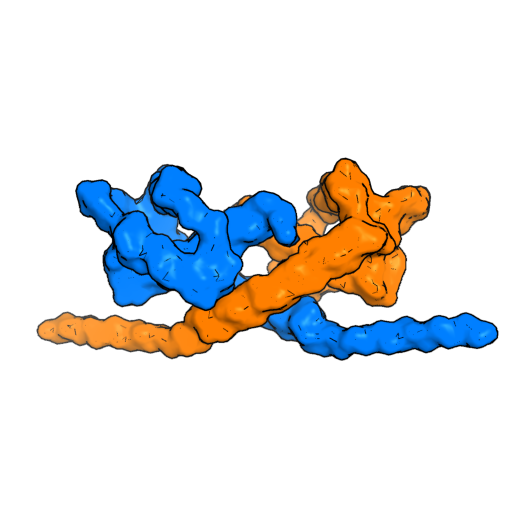 3.496 -0.036 1 97.06 8 LEU B CA 1
ATOM 827 C C . LEU B 1 8 ? -1.655 4.117 -0.007 1 97.06 8 LEU B C 1
ATOM 829 O O . LEU B 1 8 ? -1.144 4.457 1.062 1 97.06 8 LEU B O 1
ATOM 833 N N . PHE B 1 9 ? -1.058 4.297 -1.191 1 98.25 9 PHE B N 1
ATOM 834 C CA . PHE B 1 9 ? 0.218 5.004 -1.242 1 98.25 9 PHE B CA 1
ATOM 835 C C . PHE B 1 9 ? 0.044 6.465 -0.853 1 98.25 9 PHE B C 1
ATOM 837 O O . PHE B 1 9 ? 0.839 7.008 -0.081 1 98.25 9 PHE B O 1
ATOM 844 N N . VAL B 1 10 ? -0.988 7.07 -1.297 1 98.12 10 VAL B N 1
ATOM 845 C CA . VAL B 1 10 ? -1.287 8.461 -0.954 1 98.12 10 VAL B CA 1
ATOM 846 C C . VAL B 1 10 ? -1.478 8.586 0.555 1 98.12 10 VAL B C 1
ATOM 848 O O . VAL B 1 10 ? -0.955 9.516 1.176 1 98.12 10 VAL B O 1
ATOM 851 N N . ARG B 1 11 ? -2.156 7.621 1.104 1 98.12 11 ARG B N 1
ATOM 852 C CA . ARG B 1 11 ? -2.424 7.602 2.539 1 98.12 11 ARG B CA 1
ATOM 853 C C . ARG B 1 11 ? -1.124 7.59 3.338 1 98.12 11 ARG B C 1
ATOM 855 O O . ARG B 1 11 ? -0.994 8.305 4.332 1 98.12 11 ARG B O 1
ATOM 862 N N . ILE B 1 12 ? -0.182 6.816 2.896 1 98.44 12 ILE B N 1
ATOM 863 C CA . ILE B 1 12 ? 1.094 6.703 3.596 1 98.44 12 ILE B CA 1
ATOM 864 C C . ILE B 1 12 ? 1.878 8.008 3.451 1 98.44 12 ILE B C 1
ATOM 866 O O . ILE B 1 12 ? 2.475 8.484 4.414 1 98.44 12 ILE B O 1
ATOM 870 N N . HIS B 1 13 ? 1.863 8.586 2.266 1 98.44 13 HIS B N 1
ATOM 871 C CA . HIS B 1 13 ? 2.498 9.891 2.078 1 98.44 13 HIS B CA 1
ATOM 872 C C . HIS B 1 13 ? 1.904 10.93 3.02 1 98.44 13 HIS B C 1
ATOM 874 O O . HIS B 1 13 ? 2.639 11.711 3.635 1 98.44 13 HIS B O 1
ATOM 880 N N . LEU B 1 14 ? 0.578 10.906 3.119 1 98.5 14 LEU B N 1
ATOM 881 C CA . LEU B 1 14 ? -0.098 11.914 3.932 1 98.5 14 LEU B CA 1
ATOM 882 C C . LEU B 1 14 ? 0.28 11.766 5.402 1 98.5 14 LEU B C 1
ATOM 884 O O . LEU B 1 14 ? 0.487 12.766 6.098 1 98.5 14 LEU B O 1
ATOM 888 N N . LEU B 1 15 ? 0.377 10.57 5.879 1 98.38 15 LEU B N 1
ATOM 889 C CA . LEU B 1 15 ? 0.828 10.336 7.246 1 98.38 15 LEU B CA 1
ATOM 890 C C . LEU B 1 15 ? 2.25 10.844 7.445 1 98.38 15 LEU B C 1
ATOM 892 O O . LEU B 1 15 ? 2.553 11.469 8.469 1 98.38 15 LEU B O 1
ATOM 896 N N . HIS B 1 16 ? 3.053 10.562 6.477 1 98.44 16 HIS B N 1
ATOM 897 C CA . HIS B 1 16 ? 4.434 11.023 6.555 1 98.44 16 HIS B CA 1
ATOM 898 C C . HIS B 1 16 ? 4.508 12.547 6.582 1 98.44 16 HIS B C 1
ATOM 900 O O . HIS B 1 16 ? 5.25 13.125 7.379 1 98.44 16 HIS B O 1
ATOM 906 N N . TYR B 1 17 ? 3.709 13.156 5.719 1 98.12 17 TYR B N 1
ATOM 907 C CA . TYR B 1 17 ? 3.695 14.617 5.684 1 98.12 17 TYR B CA 1
ATOM 908 C C . TYR B 1 17 ? 3.223 15.188 7.016 1 98.12 17 TYR B C 1
ATOM 910 O O . TYR B 1 17 ? 3.77 16.188 7.496 1 98.12 17 TYR B O 1
ATOM 918 N N . ALA B 1 18 ? 2.256 14.578 7.586 1 98.12 18 ALA B N 1
ATOM 919 C CA . ALA B 1 18 ? 1.708 15.055 8.859 1 98.12 18 ALA B CA 1
ATOM 920 C C . ALA B 1 18 ? 2.725 14.891 9.984 1 98.12 18 ALA B C 1
ATOM 922 O O . ALA B 1 18 ? 2.633 15.57 11.008 1 98.12 18 ALA B O 1
ATOM 923 N N . GLU B 1 19 ? 3.59 13.945 9.867 1 97.19 19 GLU B N 1
ATOM 924 C CA . GLU B 1 19 ? 4.656 13.781 10.852 1 97.19 19 GLU B CA 1
ATOM 925 C C . GLU B 1 19 ? 5.641 14.953 10.789 1 97.19 19 GLU B C 1
ATOM 927 O O . GLU B 1 19 ? 6.18 15.367 11.812 1 97.19 19 GLU B O 1
ATOM 932 N N . GLU B 1 20 ? 5.859 15.406 9.578 1 95.69 20 GLU B N 1
ATOM 933 C CA . GLU B 1 20 ? 6.812 16.5 9.383 1 95.69 20 GLU B CA 1
ATOM 934 C C . GLU B 1 20 ? 6.238 17.828 9.867 1 95.69 20 GLU B C 1
ATOM 936 O O . GLU B 1 20 ? 6.965 18.656 10.406 1 95.69 20 GLU B O 1
ATOM 941 N N . GLN B 1 21 ? 5.012 18.078 9.602 1 96.31 21 GLN B N 1
ATOM 942 C CA . GLN B 1 21 ? 4.285 19.281 9.977 1 96.31 21 GLN B CA 1
ATOM 943 C C . GLN B 1 21 ? 2.781 19.094 9.789 1 96.31 21 GLN B C 1
ATOM 945 O O . GLN B 1 21 ? 2.346 18.203 9.07 1 96.31 21 GLN B O 1
ATOM 950 N N . ASP B 1 22 ? 2.027 19.984 10.516 1 96.75 22 ASP B N 1
ATOM 951 C CA . ASP B 1 22 ? 0.596 20 10.227 1 96.75 22 ASP B CA 1
ATOM 952 C C . ASP B 1 22 ? 0.339 20.156 8.727 1 96.75 22 ASP B C 1
ATOM 954 O O . ASP B 1 22 ? 0.995 20.953 8.062 1 96.75 22 ASP B O 1
ATOM 958 N N . ILE B 1 23 ? -0.632 19.422 8.273 1 98.06 23 ILE B N 1
ATOM 959 C CA . ILE B 1 23 ? -0.797 19.422 6.824 1 98.06 23 ILE B CA 1
ATOM 960 C C . ILE B 1 23 ? -2.223 19.844 6.469 1 98.06 23 ILE B C 1
ATOM 962 O O . ILE B 1 23 ? -3.174 19.484 7.164 1 98.06 23 ILE B O 1
ATOM 966 N N . SER B 1 24 ? -2.303 20.672 5.414 1 98.12 24 SER B N 1
ATOM 967 C CA . SER B 1 24 ? -3.572 21 4.781 1 98.12 24 SER B CA 1
ATOM 968 C C . SER B 1 24 ? -3.65 20.438 3.365 1 98.12 24 SER B C 1
ATOM 970 O O . SER B 1 24 ? -2.662 19.922 2.848 1 98.12 24 SER B O 1
ATOM 972 N N . ILE B 1 25 ? -4.859 20.5 2.771 1 98.19 25 ILE B N 1
ATOM 973 C CA . ILE B 1 25 ? -5.023 20.078 1.39 1 98.19 25 ILE B CA 1
ATOM 974 C C . ILE B 1 25 ? -4.059 20.844 0.489 1 98.19 25 ILE B C 1
ATOM 976 O O . ILE B 1 25 ? -3.393 20.25 -0.366 1 98.19 25 ILE B O 1
ATOM 980 N N . ARG B 1 26 ? -3.949 22.172 0.779 1 96.88 26 ARG B N 1
ATOM 981 C CA . ARG B 1 26 ? -3.119 23.047 -0.032 1 96.88 26 ARG B CA 1
ATOM 982 C C . ARG B 1 26 ? -1.649 22.656 0.055 1 96.88 26 ARG B C 1
ATOM 984 O O . ARG B 1 26 ? -0.91 22.766 -0.925 1 96.88 26 ARG B O 1
ATOM 991 N N . GLU B 1 27 ? -1.213 22.156 1.175 1 97.06 27 GLU B N 1
ATOM 992 C CA . GLU B 1 27 ? 0.175 21.75 1.381 1 97.06 27 GLU B CA 1
ATOM 993 C C . GLU B 1 27 ? 0.432 20.359 0.815 1 97.06 27 GLU B C 1
ATOM 995 O O . GLU B 1 27 ? 1.536 20.062 0.351 1 97.06 27 GLU B O 1
ATOM 1000 N N . ALA B 1 28 ? -0.613 19.516 0.835 1 98 28 ALA B N 1
ATOM 1001 C CA . ALA B 1 28 ? -0.468 18.109 0.488 1 98 28 ALA B CA 1
ATOM 1002 C C . ALA B 1 28 ? -0.442 17.906 -1.026 1 98 28 ALA B C 1
ATOM 1004 O O . ALA B 1 28 ? 0.32 17.094 -1.541 1 98 28 ALA B O 1
ATOM 1005 N N . LEU B 1 29 ? -1.181 18.688 -1.758 1 97.75 29 LEU B N 1
ATOM 1006 C CA . LEU B 1 29 ? -1.405 18.469 -3.184 1 97.75 29 LEU B CA 1
ATOM 1007 C C . LEU B 1 29 ? -0.097 18.578 -3.961 1 97.75 29 LEU B C 1
ATOM 1009 O O . LEU B 1 29 ? 0.254 17.656 -4.715 1 97.75 29 LEU B O 1
ATOM 1013 N N . PRO B 1 30 ? 0.691 19.688 -3.75 1 96.81 30 PRO B N 1
ATOM 1014 C CA . PRO B 1 30 ? 1.949 19.766 -4.496 1 96.81 30 PRO B CA 1
ATOM 1015 C C . PRO B 1 30 ? 2.93 18.656 -4.125 1 96.81 30 PRO B C 1
ATOM 1017 O O . PRO B 1 30 ? 3.688 18.188 -4.977 1 96.81 30 PRO B O 1
ATOM 1020 N N . LYS B 1 31 ? 2.961 18.203 -2.914 1 97.19 31 LYS B N 1
ATOM 1021 C CA . LYS B 1 31 ? 3.854 17.141 -2.471 1 97.19 31 LYS B CA 1
ATOM 1022 C C . LYS B 1 31 ? 3.484 15.805 -3.121 1 97.19 31 LYS B C 1
ATOM 1024 O O . LYS B 1 31 ? 4.359 15.062 -3.568 1 97.19 31 LYS B O 1
ATOM 1029 N N . LEU B 1 32 ? 2.172 15.531 -3.201 1 97.69 32 LEU B N 1
ATOM 1030 C CA . LEU B 1 32 ? 1.696 14.297 -3.818 1 97.69 32 LEU B CA 1
ATOM 1031 C C . LEU B 1 32 ? 1.969 14.305 -5.316 1 97.69 32 LEU B C 1
ATOM 1033 O O . LEU B 1 32 ? 2.336 13.273 -5.887 1 97.69 32 LEU B O 1
ATOM 1037 N N . GLU B 1 33 ? 1.819 15.492 -5.98 1 96.56 33 GLU B N 1
ATOM 1038 C CA . GLU B 1 33 ? 2.117 15.609 -7.402 1 96.56 33 GLU B CA 1
ATOM 1039 C C . GLU B 1 33 ? 3.594 15.344 -7.684 1 96.56 33 GLU B C 1
ATOM 1041 O O . GLU B 1 33 ? 3.934 14.672 -8.664 1 96.56 33 GLU B O 1
ATOM 1046 N N . ARG B 1 34 ? 4.406 15.844 -6.836 1 95.94 34 ARG B N 1
ATOM 1047 C CA . ARG B 1 34 ? 5.84 15.617 -6.988 1 95.94 34 ARG B CA 1
ATOM 1048 C C . ARG B 1 34 ? 6.18 14.133 -6.82 1 95.94 34 ARG B C 1
ATOM 1050 O O . ARG B 1 34 ? 7.102 13.633 -7.465 1 95.94 34 ARG B O 1
ATOM 1057 N N . ALA B 1 35 ? 5.387 13.469 -5.969 1 95.88 35 ALA B N 1
ATOM 1058 C CA . ALA B 1 35 ? 5.602 12.039 -5.73 1 95.88 35 ALA B CA 1
ATOM 1059 C C . ALA B 1 35 ? 4.988 11.203 -6.848 1 95.88 35 ALA B C 1
ATOM 1061 O O . ALA B 1 35 ? 5.082 9.969 -6.832 1 95.88 35 ALA B O 1
ATOM 1062 N N . GLY B 1 36 ? 4.258 11.922 -7.832 1 95.12 36 GLY B N 1
ATOM 1063 C CA . GLY B 1 36 ? 3.812 11.227 -9.031 1 95.12 36 GLY B CA 1
ATOM 1064 C C . GLY B 1 36 ? 2.33 10.906 -9.016 1 95.12 36 GLY B C 1
ATOM 1065 O O . GLY B 1 36 ? 1.855 10.109 -9.828 1 95.12 36 GLY B O 1
ATOM 1066 N N . TYR B 1 37 ? 1.617 11.492 -8.023 1 96.19 37 TYR B N 1
ATOM 1067 C CA . TYR B 1 37 ? 0.183 11.234 -7.953 1 96.19 37 TYR B CA 1
ATOM 1068 C C . TYR B 1 37 ? -0.611 12.391 -8.539 1 96.19 37 TYR B C 1
ATOM 1070 O O . TYR B 1 37 ? -0.276 13.562 -8.32 1 96.19 37 TYR B O 1
ATOM 1078 N N . ARG B 1 38 ? -1.574 12.023 -9.32 1 92.62 38 ARG B N 1
ATOM 1079 C CA . ARG B 1 38 ? -2.525 13.008 -9.82 1 92.62 38 ARG B CA 1
ATOM 1080 C C . ARG B 1 38 ? -3.859 12.914 -9.086 1 92.62 38 ARG B C 1
ATOM 1082 O O . ARG B 1 38 ? -4.758 12.18 -9.516 1 92.62 38 ARG B O 1
ATOM 1089 N N . VAL B 1 39 ? -3.955 13.57 -8.062 1 95.19 39 VAL B N 1
ATOM 1090 C CA . VAL B 1 39 ? -5.141 13.508 -7.219 1 95.19 39 VAL B CA 1
ATOM 1091 C C . VAL B 1 39 ? -5.82 14.875 -7.176 1 95.19 39 VAL B C 1
ATOM 1093 O O . VAL B 1 39 ? -5.152 15.906 -7.223 1 95.19 39 VAL B O 1
ATOM 1096 N N . ALA B 1 40 ? -7.09 14.844 -7.055 1 96.06 40 ALA B N 1
ATOM 1097 C CA . ALA B 1 40 ? -7.871 16.078 -6.918 1 96.06 40 ALA B CA 1
ATOM 1098 C C . ALA B 1 40 ? -7.977 16.5 -5.457 1 96.06 40 ALA B C 1
ATOM 1100 O O . ALA B 1 40 ? -7.691 15.703 -4.555 1 96.06 40 ALA B O 1
ATOM 1101 N N . ASP B 1 41 ? -8.508 17.781 -5.316 1 96.5 41 ASP B N 1
ATOM 1102 C CA . ASP B 1 41 ? -8.688 18.344 -3.979 1 96.5 41 ASP B CA 1
ATOM 1103 C C . ASP B 1 41 ? -9.641 17.484 -3.152 1 96.5 41 ASP B C 1
ATOM 1105 O O . ASP B 1 41 ? -9.352 17.156 -1.999 1 96.5 41 ASP B O 1
ATOM 1109 N N . ARG B 1 42 ? -10.633 17.062 -3.775 1 96.75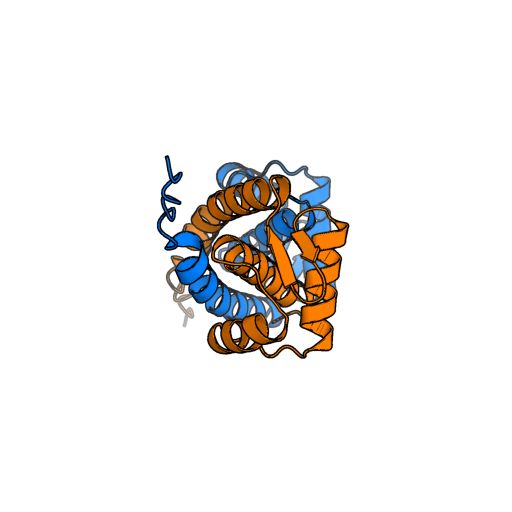 42 ARG B N 1
ATOM 1110 C CA . ARG B 1 42 ? -11.68 16.328 -3.074 1 96.75 42 ARG B CA 1
ATOM 1111 C C . ARG B 1 42 ? -11.172 14.969 -2.6 1 96.75 42 ARG B C 1
ATOM 1113 O O . ARG B 1 42 ? -11.508 14.523 -1.5 1 96.75 42 ARG B O 1
ATOM 1120 N N . GLU B 1 43 ? -10.352 14.312 -3.391 1 97.25 43 GLU B N 1
ATOM 1121 C CA . GLU B 1 43 ? -9.797 13.008 -3.047 1 97.25 43 GLU B CA 1
ATOM 1122 C C . GLU B 1 43 ? -8.836 13.109 -1.864 1 97.25 43 GLU B C 1
ATOM 1124 O O . GLU B 1 43 ? -8.859 12.266 -0.965 1 97.25 43 GLU B O 1
ATOM 1129 N N . VAL B 1 44 ? -8.016 14.148 -1.905 1 97.94 44 VAL B N 1
ATOM 1130 C CA . VAL B 1 44 ? -7.066 14.375 -0.817 1 97.94 44 VAL B CA 1
ATOM 1131 C C . VAL B 1 44 ? -7.828 14.695 0.468 1 97.94 44 VAL B C 1
ATOM 1133 O O . VAL B 1 44 ? -7.527 14.141 1.528 1 97.94 44 VAL B O 1
ATOM 1136 N N . LYS B 1 45 ? -8.836 15.555 0.312 1 97.56 45 LYS B N 1
ATOM 1137 C CA . LYS B 1 45 ? -9.664 15.898 1.465 1 97.56 45 LYS B CA 1
ATOM 1138 C C . LYS B 1 45 ? -10.312 14.656 2.062 1 97.56 45 LYS B C 1
ATOM 1140 O O . LYS B 1 45 ? -10.305 14.469 3.281 1 97.56 45 LYS B O 1
ATOM 1145 N N . GLN B 1 46 ? -10.891 13.898 1.288 1 97.94 46 GLN B N 1
ATOM 1146 C CA . GLN B 1 46 ? -11.555 12.68 1.737 1 97.94 46 GLN B CA 1
ATOM 1147 C C . GLN B 1 46 ? -10.586 11.758 2.469 1 97.94 46 GLN B C 1
ATOM 1149 O O . GLN B 1 46 ? -10.93 11.18 3.504 1 97.94 46 GLN B O 1
ATOM 1154 N N . GLU B 1 47 ? -9.383 11.625 1.951 1 98.06 47 GLU B N 1
ATOM 1155 C CA . GLU B 1 47 ? -8.414 10.742 2.6 1 98.06 47 GLU B CA 1
ATOM 1156 C C . GLU B 1 47 ? -7.977 11.305 3.947 1 98.06 47 GLU B C 1
ATOM 1158 O O . GLU B 1 47 ? -7.801 10.555 4.91 1 98.06 47 GLU B O 1
ATOM 1163 N N . LEU B 1 48 ? -7.777 12.633 3.961 1 98.5 48 LEU B N 1
ATOM 1164 C CA . LEU B 1 48 ? -7.438 13.266 5.23 1 98.5 48 LEU B CA 1
ATOM 1165 C C . LEU B 1 48 ? -8.555 13.062 6.254 1 98.5 48 LEU B C 1
ATOM 1167 O O . LEU B 1 48 ? -8.281 12.781 7.422 1 98.5 48 LEU B O 1
ATOM 1171 N N . GLU B 1 49 ? -9.773 13.156 5.824 1 98.38 49 GLU B N 1
ATOM 1172 C CA . GLU B 1 49 ? -10.922 12.922 6.699 1 98.38 49 GLU B CA 1
ATOM 1173 C C . GLU B 1 49 ? -10.984 11.469 7.145 1 98.38 49 GLU B C 1
ATOM 1175 O O . GLU B 1 49 ? -11.312 11.18 8.297 1 98.38 49 GLU B O 1
ATOM 1180 N N . ASN B 1 50 ? -10.719 10.547 6.219 1 98.25 50 ASN B N 1
ATOM 1181 C CA . ASN B 1 50 ? -10.672 9.133 6.566 1 98.25 50 ASN B CA 1
ATOM 1182 C C . ASN B 1 50 ? -9.625 8.844 7.637 1 98.25 50 ASN B C 1
ATOM 1184 O O . ASN B 1 50 ? -9.891 8.109 8.594 1 98.25 50 ASN B O 1
ATOM 1188 N N . LEU B 1 51 ? -8.445 9.477 7.488 1 98.56 51 LEU B N 1
ATOM 1189 C CA . LEU B 1 51 ? -7.367 9.297 8.453 1 98.56 51 LEU B CA 1
ATOM 1190 C C . LEU B 1 51 ? -7.758 9.859 9.812 1 98.56 51 LEU B C 1
ATOM 1192 O O . LEU B 1 51 ? -7.414 9.289 10.852 1 98.56 51 LEU B O 1
ATOM 1196 N N . ALA B 1 52 ? -8.461 10.969 9.797 1 98.62 52 ALA B N 1
ATOM 1197 C CA . ALA B 1 52 ? -8.945 11.555 11.047 1 98.62 52 ALA B CA 1
ATOM 1198 C C . ALA B 1 52 ? -10.008 10.656 11.688 1 98.62 52 ALA B C 1
ATOM 1200 O O . ALA B 1 52 ? -9.992 10.453 12.906 1 98.62 52 ALA B O 1
ATOM 1201 N N . ALA B 1 53 ? -10.93 10.125 10.859 1 98.25 53 ALA B N 1
ATOM 1202 C CA . ALA B 1 53 ? -11.977 9.234 11.359 1 98.25 53 ALA B CA 1
ATOM 1203 C C . ALA B 1 53 ? -11.383 7.977 11.977 1 98.25 53 ALA B C 1
ATOM 1205 O O . ALA B 1 53 ? -11.945 7.41 12.914 1 98.25 53 ALA B O 1
ATOM 1206 N N . GLU B 1 54 ? -10.211 7.574 11.516 1 98.31 54 GLU B N 1
ATOM 1207 C CA . GLU B 1 54 ? -9.516 6.391 12.008 1 98.31 54 GLU B CA 1
ATOM 1208 C C . GLU B 1 54 ? -8.594 6.746 13.18 1 98.31 54 GLU B C 1
ATOM 1210 O O . GLU B 1 54 ? -7.828 5.902 13.648 1 98.31 54 GLU B O 1
ATOM 1215 N N . ASN B 1 55 ? -8.602 7.965 13.562 1 98.44 55 ASN B N 1
ATOM 1216 C CA . ASN B 1 55 ? -7.871 8.484 14.711 1 98.44 55 ASN B CA 1
ATOM 1217 C C . ASN B 1 55 ? -6.367 8.523 14.453 1 98.44 55 ASN B C 1
ATOM 1219 O O . ASN B 1 55 ? -5.57 8.391 15.383 1 98.44 55 ASN B O 1
ATOM 1223 N N . LEU B 1 56 ? -5.973 8.57 13.234 1 98.75 56 LEU B N 1
ATOM 1224 C CA . LEU B 1 56 ? -4.559 8.688 12.906 1 98.75 56 LEU B CA 1
ATOM 1225 C C . LEU B 1 56 ? -4.148 10.148 12.766 1 98.75 56 LEU B C 1
ATOM 1227 O O . LEU B 1 56 ? -2.973 10.484 12.906 1 98.75 56 LEU B O 1
ATOM 1231 N N . LEU B 1 57 ? -5.105 11.023 12.469 1 98.75 57 LEU B N 1
ATOM 1232 C CA . LEU B 1 57 ? -4.938 12.469 12.414 1 98.75 57 LEU B CA 1
ATOM 1233 C C . LEU B 1 57 ? -5.992 13.172 13.266 1 98.75 57 LEU B C 1
ATOM 1235 O O . LEU B 1 57 ? -7.043 12.594 13.562 1 98.75 57 LEU B O 1
ATOM 1239 N N . THR B 1 58 ? -5.711 14.383 13.664 1 98.75 58 THR B N 1
ATOM 1240 C CA . THR B 1 58 ? -6.684 15.297 14.258 1 98.75 58 THR B CA 1
ATOM 1241 C C . THR B 1 58 ? -6.895 16.516 13.367 1 98.75 58 THR B C 1
ATOM 1243 O O . THR B 1 58 ? -5.93 17.109 12.891 1 98.75 58 THR B O 1
ATOM 1246 N N . ALA B 1 59 ? -8.141 16.828 13.141 1 97.94 59 ALA B N 1
ATOM 1247 C CA . ALA B 1 59 ? -8.477 17.984 12.32 1 97.94 59 ALA B CA 1
ATOM 1248 C C . ALA B 1 59 ? -8.57 19.25 13.164 1 97.94 59 ALA B C 1
ATOM 1250 O O . ALA B 1 59 ? -9.156 19.25 14.25 1 97.94 59 ALA B O 1
ATOM 1251 N N . HIS B 1 60 ? -7.996 20.281 12.727 1 96.75 60 HIS B N 1
ATOM 1252 C CA . HIS B 1 60 ? -8.102 21.625 13.266 1 96.75 60 HIS B CA 1
ATOM 1253 C C . HIS B 1 60 ? -8.391 22.641 12.164 1 96.75 60 HIS B C 1
ATOM 1255 O O . HIS B 1 60 ? -7.465 23.203 11.57 1 96.75 60 HIS B O 1
ATOM 1261 N N . GLY B 1 61 ? -9.68 22.891 12.016 1 94.69 61 GLY B N 1
ATOM 1262 C CA . GLY B 1 61 ? -9.992 23.734 10.867 1 94.69 61 GLY B CA 1
ATOM 1263 C C . GLY B 1 61 ? -9.641 23.094 9.547 1 94.69 61 GLY B C 1
ATOM 1264 O O . GLY B 1 61 ? -10.164 22.031 9.211 1 94.69 61 GLY B O 1
ATOM 1265 N N . GLU B 1 62 ? -8.633 23.656 8.844 1 95.38 62 GLU B N 1
ATOM 1266 C CA . GLU B 1 62 ? -8.25 23.141 7.535 1 95.38 62 GLU B CA 1
ATOM 1267 C C . GLU B 1 62 ? -6.949 22.344 7.617 1 95.38 62 GLU B C 1
ATOM 1269 O O . GLU B 1 62 ? -6.445 21.859 6.602 1 95.38 62 GLU B O 1
ATOM 1274 N N . GLU B 1 63 ? -6.496 22.156 8.82 1 98 63 GLU B N 1
ATOM 1275 C CA . GLU B 1 63 ? -5.227 21.453 9.016 1 98 63 GLU B CA 1
ATOM 1276 C C . GLU B 1 63 ? -5.426 20.141 9.75 1 98 63 GLU B C 1
ATOM 1278 O O . GLU B 1 63 ? -6.418 19.969 10.461 1 98 63 GLU B O 1
ATOM 1283 N N . TYR B 1 64 ? -4.516 19.281 9.57 1 98.56 64 TYR B N 1
ATOM 1284 C CA . TYR B 1 64 ? -4.516 17.969 10.211 1 98.56 64 TYR B CA 1
ATOM 1285 C C . TYR B 1 64 ? -3.184 17.703 10.898 1 98.56 64 TYR B C 1
ATOM 1287 O O . TYR B 1 64 ? -2.121 17.984 10.344 1 98.56 64 TYR B O 1
ATOM 1295 N N . THR B 1 65 ? -3.26 17.188 12.086 1 98.44 65 THR B N 1
ATOM 1296 C CA . THR B 1 65 ? -2.062 16.844 12.852 1 98.44 65 THR B CA 1
ATOM 1297 C C . THR B 1 65 ? -2.018 15.352 13.141 1 98.44 65 THR B C 1
ATOM 1299 O O . THR B 1 65 ? -3.057 14.727 13.367 1 98.44 65 THR B O 1
ATOM 1302 N N . LEU B 1 66 ? -0.791 14.82 13.195 1 98.56 66 LEU B N 1
ATOM 1303 C CA . LEU B 1 66 ? -0.59 13.398 13.477 1 98.56 66 LEU B CA 1
ATOM 1304 C C . LEU B 1 66 ? -0.853 13.094 14.945 1 98.56 66 LEU B C 1
ATOM 1306 O O . LEU B 1 66 ? -0.394 13.828 15.828 1 98.56 66 LEU B O 1
ATOM 1310 N N . THR B 1 67 ? -1.631 12.055 15.164 1 98.69 67 THR B N 1
ATOM 1311 C CA . THR B 1 67 ? -1.896 11.633 16.531 1 98.69 67 THR B CA 1
ATOM 1312 C C . THR B 1 67 ? -0.845 10.633 17.016 1 98.69 67 THR B C 1
ATOM 1314 O O . THR B 1 67 ? 0.035 10.242 16.25 1 98.69 67 THR B O 1
ATOM 1317 N N . GLY B 1 68 ? -0.939 10.242 18.328 1 98.19 68 GLY B N 1
ATOM 1318 C CA . GLY B 1 68 ? -0.104 9.148 18.812 1 98.19 68 GLY B CA 1
ATOM 1319 C C . GLY B 1 68 ? -0.335 7.848 18.062 1 98.19 68 GLY B C 1
ATOM 1320 O O . GLY B 1 68 ? 0.615 7.125 17.766 1 98.19 68 GLY B O 1
ATOM 1321 N N . ALA B 1 69 ? -1.577 7.574 17.766 1 98.5 69 ALA B N 1
ATOM 1322 C CA . ALA B 1 69 ? -1.921 6.383 17 1 98.5 69 ALA B CA 1
ATOM 1323 C C . ALA B 1 69 ? -1.346 6.461 15.578 1 98.5 69 ALA B C 1
ATOM 1325 O O . ALA B 1 69 ? -0.894 5.457 15.031 1 98.5 69 ALA B O 1
ATOM 1326 N N . GLY B 1 70 ? -1.357 7.66 14.969 1 98.62 70 GLY B N 1
ATOM 1327 C CA . GLY B 1 70 ? -0.768 7.867 13.656 1 98.62 70 GLY B CA 1
ATOM 1328 C C . GLY B 1 70 ? 0.729 7.613 13.633 1 98.62 70 GLY B C 1
ATOM 1329 O O . GLY B 1 70 ? 1.243 7.004 12.688 1 98.62 70 GLY B O 1
ATOM 1330 N N . ILE B 1 71 ? 1.386 8.094 14.711 1 98.12 71 ILE B N 1
ATOM 1331 C CA . ILE B 1 71 ? 2.826 7.895 14.828 1 98.12 71 ILE B CA 1
ATOM 1332 C C . ILE B 1 71 ? 3.133 6.402 14.906 1 98.12 71 ILE B C 1
ATOM 1334 O O . ILE B 1 71 ? 4.031 5.91 14.219 1 98.12 71 ILE B O 1
ATOM 1338 N N . THR B 1 72 ? 2.424 5.711 15.695 1 98.06 72 THR B N 1
ATOM 1339 C CA . THR B 1 72 ? 2.609 4.277 15.867 1 98.06 72 THR B CA 1
ATOM 1340 C C . THR B 1 72 ? 2.35 3.539 14.555 1 98.06 72 THR B C 1
ATOM 1342 O O . THR B 1 72 ? 3.125 2.662 14.172 1 98.06 72 THR B O 1
ATOM 1345 N N . GLU B 1 73 ? 1.261 3.932 13.859 1 98.19 73 GLU B N 1
ATOM 1346 C CA . GLU B 1 73 ? 0.938 3.309 12.578 1 98.19 73 GLU B CA 1
ATOM 1347 C C . GLU B 1 73 ? 2.045 3.547 11.555 1 98.19 73 GLU B C 1
ATOM 1349 O O . GLU B 1 73 ? 2.445 2.625 10.844 1 98.19 73 GLU B O 1
ATOM 1354 N N . LEU B 1 74 ? 2.551 4.777 11.484 1 97.88 74 LEU B N 1
ATOM 1355 C CA . LEU B 1 74 ? 3.604 5.117 10.539 1 97.88 74 LEU B CA 1
ATOM 1356 C C . LEU B 1 74 ? 4.879 4.332 10.828 1 97.88 74 LEU B C 1
ATOM 1358 O O . LEU B 1 74 ? 5.57 3.9 9.906 1 97.88 74 LEU B O 1
ATOM 1362 N N . ARG B 1 75 ? 5.145 4.113 12.094 1 96.88 75 ARG B N 1
ATOM 1363 C CA . ARG B 1 75 ? 6.305 3.316 12.477 1 96.88 75 ARG B CA 1
ATOM 1364 C C . ARG B 1 75 ? 6.164 1.879 11.984 1 96.88 75 ARG B C 1
ATOM 1366 O O . ARG B 1 75 ? 7.117 1.297 11.469 1 96.88 75 ARG B O 1
ATOM 1373 N N . LYS B 1 76 ? 5.039 1.317 12.164 1 96.81 76 LYS B N 1
ATOM 1374 C CA . LYS B 1 76 ? 4.785 -0.037 11.688 1 96.81 76 LYS B CA 1
ATOM 1375 C C . LYS B 1 76 ? 4.906 -0.114 10.164 1 96.81 76 LYS B C 1
ATOM 1377 O O . LYS B 1 76 ? 5.504 -1.053 9.633 1 96.81 76 LYS B O 1
ATOM 1382 N N . ILE B 1 77 ? 4.359 0.904 9.523 1 97.81 77 ILE B N 1
ATOM 1383 C CA . ILE B 1 77 ? 4.402 0.966 8.07 1 97.81 77 ILE B CA 1
ATOM 1384 C C . ILE B 1 77 ? 5.855 1.009 7.598 1 97.81 77 ILE B C 1
ATOM 1386 O O . ILE B 1 77 ? 6.238 0.283 6.676 1 97.81 77 ILE B O 1
ATOM 1390 N N . ARG B 1 78 ? 6.645 1.817 8.25 1 96.81 78 ARG B N 1
ATOM 1391 C CA . ARG B 1 78 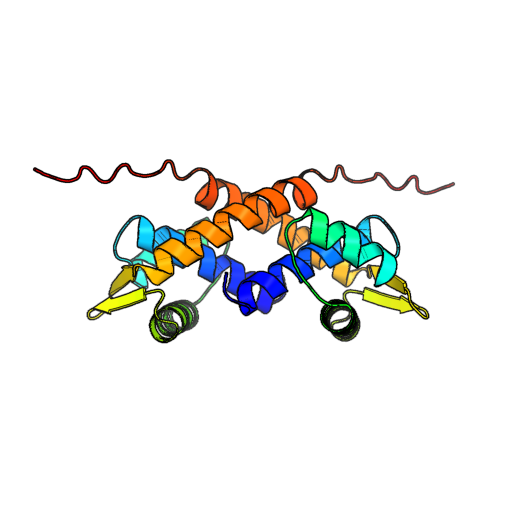? 8.047 1.96 7.863 1 96.81 78 ARG B CA 1
ATOM 1392 C C . ARG B 1 78 ? 8.789 0.638 8.016 1 96.81 78 ARG B C 1
ATOM 1394 O O . ARG B 1 78 ? 9.617 0.288 7.172 1 96.81 78 ARG B O 1
ATOM 1401 N N . GLY B 1 79 ? 8.508 -0.068 9.016 1 94.38 79 GLY B N 1
ATOM 1402 C CA . GLY B 1 79 ? 9.125 -1.373 9.188 1 94.38 79 GLY B CA 1
ATOM 1403 C C . GLY B 1 79 ? 8.812 -2.34 8.062 1 94.38 79 GLY B C 1
ATOM 1404 O O . GLY B 1 79 ? 9.719 -2.959 7.5 1 94.38 79 GLY B O 1
ATOM 1405 N N . SER B 1 80 ? 7.613 -2.389 7.684 1 95.69 80 SER B N 1
ATOM 1406 C CA . SER B 1 80 ? 7.176 -3.309 6.641 1 95.69 80 SER B CA 1
ATOM 1407 C C . SER B 1 80 ? 7.582 -2.811 5.258 1 95.69 80 SER B C 1
ATOM 1409 O O . SER B 1 80 ? 7.871 -3.607 4.363 1 95.69 80 SER B O 1
ATOM 1411 N N . LEU B 1 81 ? 7.582 -1.532 5.09 1 96.25 81 LEU B N 1
ATOM 1412 C CA . LEU B 1 81 ? 7.941 -0.928 3.811 1 96.25 81 LEU B CA 1
ATOM 1413 C C . LEU B 1 81 ? 9.391 -1.241 3.451 1 96.25 81 LEU B C 1
ATOM 1415 O O . LEU B 1 81 ? 9.703 -1.489 2.285 1 96.25 81 LEU B O 1
ATOM 1419 N N . GLY B 1 82 ? 10.227 -1.189 4.445 1 93.5 82 GLY B N 1
ATOM 1420 C CA . GLY B 1 82 ? 11.609 -1.549 4.203 1 93.5 82 GLY B CA 1
ATOM 1421 C C . GLY B 1 82 ? 11.781 -2.953 3.652 1 93.5 82 GLY B C 1
ATOM 1422 O O . GLY B 1 82 ? 12.477 -3.156 2.658 1 93.5 82 GLY B O 1
ATOM 1423 N N . SER B 1 83 ? 11.18 -3.906 4.262 1 92.88 83 SER B N 1
ATOM 1424 C CA . SER B 1 83 ? 11.219 -5.301 3.828 1 92.88 83 SER B CA 1
ATOM 1425 C C . SER B 1 83 ? 10.609 -5.465 2.439 1 92.88 83 SER B C 1
ATOM 1427 O O . SER B 1 83 ? 11.164 -6.164 1.591 1 92.88 83 SER B O 1
ATOM 1429 N N . LEU B 1 84 ? 9.555 -4.809 2.219 1 96.69 84 LEU B N 1
ATOM 1430 C CA . LEU B 1 84 ? 8.859 -4.875 0.938 1 96.69 84 LEU B CA 1
ATOM 1431 C C . LEU B 1 84 ? 9.742 -4.34 -0.187 1 96.69 84 LEU B C 1
ATOM 1433 O O . LEU B 1 84 ? 9.898 -4.988 -1.223 1 96.69 84 LEU B O 1
ATOM 1437 N N . CYS B 1 85 ? 10.336 -3.162 0.042 1 95.62 85 CYS B N 1
ATOM 1438 C CA . CYS B 1 85 ? 11.164 -2.533 -0.977 1 95.62 85 CYS B CA 1
ATOM 1439 C C . CYS B 1 85 ? 12.398 -3.381 -1.276 1 95.62 85 CYS B C 1
ATOM 1441 O O . CYS B 1 85 ? 12.789 -3.525 -2.436 1 95.62 85 CYS B O 1
ATOM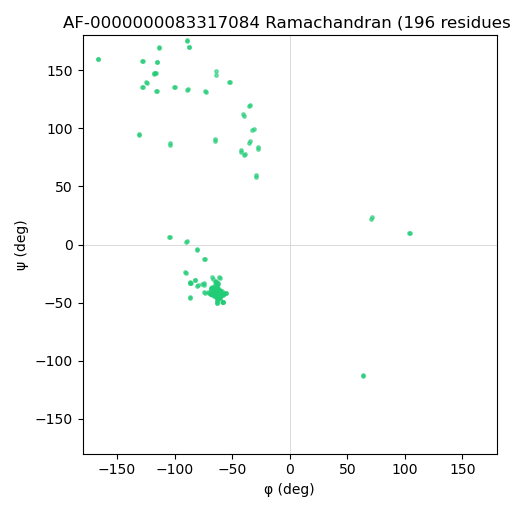 1443 N N . SER B 1 86 ? 12.984 -3.951 -0.286 1 93.69 86 SER B N 1
ATOM 1444 C CA . SER B 1 86 ? 14.164 -4.789 -0.472 1 93.69 86 SER B CA 1
ATOM 1445 C C . SER B 1 86 ? 13.844 -6.008 -1.333 1 93.69 86 SER B C 1
ATOM 1447 O O . SER B 1 86 ? 14.68 -6.445 -2.125 1 93.69 86 SER B O 1
ATOM 1449 N N . GLU B 1 87 ? 12.695 -6.477 -1.207 1 95.25 87 GLU B N 1
ATOM 1450 C CA . GLU B 1 87 ? 12.32 -7.688 -1.93 1 95.25 87 GLU B CA 1
ATOM 1451 C C . GLU B 1 87 ? 11.805 -7.359 -3.33 1 95.25 87 GLU B C 1
ATOM 1453 O O . GLU B 1 87 ? 12.211 -7.996 -4.309 1 95.25 87 GLU B O 1
ATOM 1458 N N . VAL B 1 88 ? 10.984 -6.406 -3.389 1 96.06 88 VAL B N 1
ATOM 1459 C CA . VAL B 1 88 ? 10.203 -6.184 -4.598 1 96.06 88 VAL B CA 1
ATOM 1460 C C . VAL B 1 88 ? 10.992 -5.309 -5.57 1 96.06 88 VAL B C 1
ATOM 1462 O O . VAL B 1 88 ? 10.836 -5.434 -6.789 1 96.06 88 VAL B O 1
ATOM 1465 N N . LEU B 1 89 ? 11.789 -4.383 -5.059 1 92.75 89 LEU B N 1
ATOM 1466 C CA . LEU B 1 89 ? 12.539 -3.48 -5.93 1 92.75 89 LEU B CA 1
ATOM 1467 C C . LEU B 1 89 ? 13.867 -4.105 -6.352 1 92.75 89 LEU B C 1
ATOM 1469 O O . LEU B 1 89 ? 14.461 -3.689 -7.348 1 92.75 89 LEU B O 1
ATOM 1473 N N . THR B 1 90 ? 14.508 -4.926 -5.535 1 76 90 THR B N 1
ATOM 1474 C CA . THR B 1 90 ? 15.805 -5.523 -5.84 1 76 90 THR B CA 1
ATOM 1475 C C . THR B 1 90 ? 15.656 -6.637 -6.871 1 76 90 THR B C 1
ATOM 1477 O O . THR B 1 90 ? 16.656 -7.086 -7.457 1 76 90 THR B O 1
ATOM 1480 N N . ALA B 1 91 ? 14.453 -7.039 -7.121 1 59.69 91 ALA B N 1
ATOM 1481 C CA . ALA B 1 91 ? 14.344 -8.156 -8.055 1 59.69 91 ALA B CA 1
ATOM 1482 C C . ALA B 1 91 ? 14.828 -7.762 -9.445 1 59.69 91 ALA B C 1
ATOM 1484 O O . ALA B 1 91 ? 14.461 -6.699 -9.953 1 59.69 91 ALA B O 1
ATOM 1485 N N . GLU B 1 92 ? 16.141 -7.977 -9.68 1 52.84 92 GLU B N 1
ATOM 1486 C CA . GLU B 1 92 ? 16.75 -7.922 -11.008 1 52.84 92 GLU B CA 1
ATOM 1487 C C . GLU B 1 92 ? 15.789 -8.445 -12.07 1 52.84 92 GLU B C 1
ATOM 1489 O O . GLU B 1 92 ? 15.016 -9.375 -11.82 1 52.84 92 GLU B O 1
ATOM 1494 N N . PRO B 1 93 ? 15.375 -7.668 -13.07 1 47.5 93 PRO B N 1
ATOM 1495 C CA . PRO B 1 93 ? 14.562 -8.234 -14.156 1 47.5 93 PRO B CA 1
ATOM 1496 C C . PRO B 1 93 ? 14.953 -9.664 -14.492 1 47.5 93 PRO B C 1
ATOM 1498 O O . PRO B 1 93 ? 16.141 -9.969 -14.648 1 47.5 93 PRO B O 1
ATOM 1501 N N . ALA B 1 94 ? 14.461 -10.609 -13.945 1 43.47 94 ALA B N 1
ATOM 1502 C CA . ALA B 1 94 ? 14.781 -11.922 -14.508 1 43.47 94 ALA B CA 1
A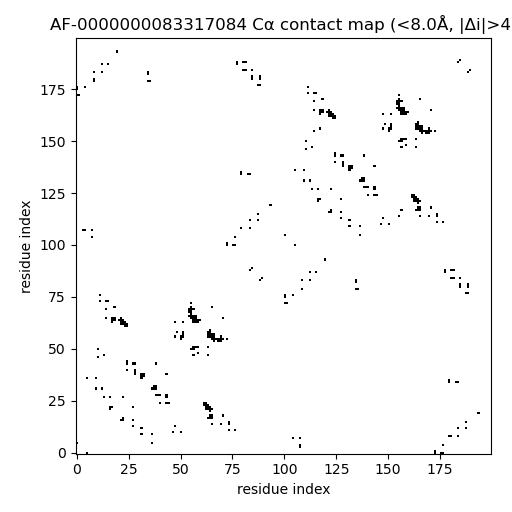TOM 1503 C C . ALA B 1 94 ? 14.727 -11.891 -16.031 1 43.47 94 ALA B C 1
ATOM 1505 O O . ALA B 1 94 ? 13.773 -11.375 -16.625 1 43.47 94 ALA B O 1
ATOM 1506 N N . GLY B 1 95 ? 15.703 -11.445 -16.719 1 37.03 95 GLY B N 1
ATOM 1507 C CA . GLY B 1 95 ? 15.812 -11.805 -18.125 1 37.03 95 GLY B CA 1
ATOM 1508 C C . GLY B 1 95 ? 15.219 -13.164 -18.453 1 37.03 95 GLY B C 1
ATOM 1509 O O . GLY B 1 95 ? 15.789 -14.195 -18.094 1 37.03 95 GLY B O 1
ATOM 1510 N N . LYS B 1 96 ? 13.977 -13.414 -18.234 1 40.78 96 LYS B N 1
ATOM 1511 C CA . LYS B 1 96 ? 13.469 -14.641 -18.844 1 40.78 96 LYS B CA 1
ATOM 1512 C C . LYS B 1 96 ? 14.203 -14.945 -20.141 1 40.78 96 LYS B C 1
ATOM 1514 O O . LYS B 1 96 ? 14.25 -14.102 -21.047 1 40.78 96 LYS B O 1
ATOM 1519 N N . ALA B 1 97 ? 15.172 -15.82 -20.172 1 39.5 97 ALA B N 1
ATOM 1520 C CA . ALA B 1 97 ? 15.75 -16.469 -21.344 1 39.5 97 ALA B CA 1
ATOM 1521 C C . ALA B 1 97 ? 14.664 -16.828 -22.359 1 39.5 97 ALA B C 1
ATOM 1523 O O . ALA B 1 97 ? 13.711 -17.547 -22.031 1 39.5 97 ALA B O 1
ATOM 1524 N N . VAL B 1 98 ? 14.047 -16 -23.203 1 37.62 98 VAL B N 1
ATOM 1525 C CA . VAL B 1 98 ? 13.422 -16.453 -24.438 1 37.62 98 VAL B CA 1
ATOM 1526 C C . VAL B 1 98 ? 14.125 -17.719 -24.938 1 37.62 98 VAL B C 1
ATOM 1528 O O . VAL B 1 98 ? 15.328 -17.703 -25.219 1 37.62 98 VAL B O 1
ATOM 1531 N N . ARG B 1 99 ? 13.898 -18.938 -24.531 1 33.09 99 ARG B N 1
ATOM 1532 C CA . ARG B 1 99 ? 14.289 -20.094 -25.312 1 33.09 99 ARG B CA 1
ATOM 1533 C C . ARG B 1 99 ? 14.016 -19.875 -26.797 1 33.09 99 ARG B C 1
ATOM 1535 O O . ARG B 1 99 ? 12.914 -19.484 -27.172 1 33.09 99 ARG B O 1
ATOM 1542 N N . ALA B 1 100 ? 15.031 -19.766 -27.703 1 36.72 100 ALA B N 1
ATOM 1543 C CA . ALA B 1 100 ? 14.984 -20.094 -29.125 1 36.72 100 ALA B CA 1
ATOM 1544 C C . ALA B 1 100 ? 14.406 -21.5 -29.344 1 36.72 100 ALA B C 1
ATOM 1546 O O . ALA B 1 100 ? 14.734 -22.422 -28.609 1 36.72 100 ALA B O 1
#

Solvent-accessible surface area (backbone atoms only — not comparable to full-atom values): 11283 Å² total; per-residue (Å²): 110,58,66,71,61,53,51,51,53,51,51,52,50,50,54,50,47,21,68,77,37,74,35,30,63,84,63,45,51,63,55,40,42,74,67,70,44,91,72,53,72,66,59,51,46,50,50,53,50,50,37,30,75,69,48,27,26,42,76,56,91,71,31,30,35,56,32,74,56,25,51,54,40,52,52,44,47,49,57,48,47,51,52,48,47,58,55,64,62,58,55,63,77,72,73,72,75,74,80,128,109,59,67,72,61,53,51,53,53,49,50,52,50,51,53,50,48,20,67,76,36,73,35,30,63,81,63,45,50,63,57,41,42,73,65,71,43,90,75,53,71,66,59,51,46,50,50,54,49,50,37,31,76,70,48,27,27,43,77,56,90,72,32,32,35,55,30,74,57,26,51,53,38,51,51,44,46,47,58,49,48,52,54,47,46,61,55,64,64,58,56,64,77,72,73,72,75,76,80,130

Organism: Saccharibacillus brassicae (NCBI:txid2583377)

pLDDT: mean 91.39, std 16.59, range [33.09, 98.75]

Foldseek 3Di:
DDPVVLLVVLLLQVLVVLVVHWDFLVRSQVVVVVVPDDDDSVSNVVSLVVCVVVVQWPDDPRTIHGDPVVVVVSVVVVVVVVVCCVPVVPPDPPPPPPDD/DDPVVLLVVLLLQVLVVLVVHWDFLVRSQVVVVVVPDDDDSVSNVVSLVVCVVVVQWPDDPRTIHGDPVVVVVSVVVVVVVVVCCVPVVPPDPPPPPPDD

Nearest PDB structures (foldseek):
  5zhv-assembly1_B  TM=8.858E-01  e=1.368E-04  Mycobacterium tuberculosis H37Rv
  5x12-assembly1_A-2  TM=8.640E-01  e=4.945E-03  Bacillus spizizenii str. W23
  5zyr-assembly1_B  TM=6.902E-01  e=2.603E-02  Acinetobacter baumannii
  5zc2-assembly1_B  TM=6.012E-01  e=1.996E-02  Acinetobacter baumannii
  6k4y-assembly1_M  TM=5.575E-01  e=4.429E-02  Tequatrovirus T4